Protein AF-A0A1Y3ZWK8-F1 (afdb_monomer)

Solvent-accessible surface area (backbone atoms only — not comparable to full-atom values): 11375 Å² total; per-residue (Å²): 118,47,95,58,24,61,58,42,48,52,47,48,53,46,49,53,51,39,48,51,54,50,48,57,40,48,53,52,29,49,55,28,46,50,50,35,73,67,50,78,65,55,73,70,53,37,50,50,29,47,51,48,27,54,52,31,49,51,54,33,53,53,46,59,69,40,43,58,56,52,44,51,51,53,50,52,54,50,48,55,50,50,53,48,54,53,49,70,71,52,61,93,52,77,87,57,54,54,65,70,61,50,52,55,59,71,63,73,77,70,51,72,68,50,54,56,52,50,49,63,75,29,34,92,30,36,61,43,23,31,49,52,12,51,45,33,35,53,58,25,72,74,50,56,84,92,43,49,68,60,29,52,51,26,45,52,50,15,62,58,21,57,77,27,59,29,60,70,55,53,53,50,51,53,51,49,51,52,49,29,50,21,62,26,62,71,44,101,62,74,54,54,70,71,53,23,53,60,34,40,72,44,39,65,79,71,40,44,64,58,39,66,70,58

Foldseek 3Di:
DDPLLVLLVQLVVLLVVLLVLLVVLVVQLVVLVVCLVPDPDDPVSNVVSVVSNVVSVVSNVVSLVPSVVVSVVSLVVSLVVSLVVVLVVLDDDPVLDPVVLLVVLVPLPDFLVNLVVQCVVCLVRLNSLLSSLVSLQVNLVPDDPVCVVSSVSSPVSSVVSNSSNHPVSVLSVQLVCLSCQLQQNNDPDRDDSVNNSVSVVCSCVRCVCSSVVD

pLDDT: mean 89.91, std 8.49, range [57.69, 97.94]

Sequence (214 aa):
MTKFNHFAKDLDAAFQAARREYMEAWDKFQAASDAHRMSRGSDMERQRAKLKYQEAELTFKEAEARIWPEFNRRRSELRAALEREVRGGNLADPDAVDPNGLELLKSGILSTDDFYSLVGKYDDNPVMLRFVAKYAKEAADDMDSTQAKERGALYHLAQVCSQGQGRTMRAWDDLSRIADYCSGQSRARRDTPAHTVSMGQRWEQLSGEAVNNF

Radius of gyration: 24.83 Å; Cα contacts (8 Å, |Δi|>4): 199; chains: 1; bounding box: 62×40×70 Å

Nearest PDB structures (foldseek):
  4mrn-assembly1_A  TM=2.466E-01  e=1.543E+00  Novosphingobium aromaticivorans DSM 12444

Mean predicted aligned error: 8.57 Å

Secondary structure (DSSP, 8-state):
--TTHHHHHHHHHHHHHHHHHHHHHHHHHHHHHHHHHH--S-HHHHHHHHHHHHHHHHHHHHHHHHHHHHHHHHHHHHHHHHHHHHHHT-S--GGG--HHHHHHHHTS---HHHHHHHHHHTTT-HHHHHHHHHHHHHHHHT--GGGHHHHHHHHHHHHHHTTT--HHHHHHHHHHHHHHHHTT-SSSSPPPHHHHHHHHTTHHHHHHHHHHT-

Structure (mmCIF, N/CA/C/O backbone):
data_AF-A0A1Y3ZWK8-F1
#
_entry.id   AF-A0A1Y3ZWK8-F1
#
loop_
_atom_site.group_PDB
_atom_site.id
_atom_site.type_symbol
_atom_site.label_atom_id
_atom_site.label_alt_id
_atom_site.label_comp_id
_atom_site.label_asym_id
_atom_site.label_entity_id
_atom_site.label_seq_id
_atom_site.pdbx_PDB_ins_code
_atom_site.Cartn_x
_atom_site.Cartn_y
_atom_site.Cartn_z
_atom_site.occupancy
_atom_site.B_iso_or_equiv
_atom_site.auth_seq_id
_atom_site.auth_comp_id
_atom_site.auth_asym_id
_atom_site.auth_atom_id
_atom_site.pdbx_PDB_model_num
ATOM 1 N N . MET A 1 1 ? -3.732 -18.674 7.079 1.00 57.69 1 MET A N 1
ATOM 2 C CA . MET A 1 1 ? -3.991 -17.779 5.932 1.00 57.69 1 MET A CA 1
ATOM 3 C C . MET A 1 1 ? -5.421 -17.306 6.025 1.00 57.69 1 MET A C 1
ATOM 5 O O . MET A 1 1 ? -6.308 -18.148 6.160 1.00 57.69 1 MET A O 1
ATOM 9 N N . THR A 1 2 ? -5.642 -15.995 6.027 1.00 71.12 2 THR A N 1
ATOM 10 C CA . THR A 1 2 ? -7.005 -15.454 6.052 1.00 71.12 2 THR A CA 1
ATOM 11 C C . THR A 1 2 ? -7.650 -15.581 4.669 1.00 71.12 2 THR A C 1
ATOM 13 O O . THR A 1 2 ? -6.965 -15.796 3.666 1.00 71.12 2 THR A O 1
ATOM 16 N N . LYS A 1 3 ? -8.974 -15.408 4.580 1.00 80.75 3 LYS A N 1
ATOM 17 C CA . LYS A 1 3 ? -9.680 -15.334 3.286 1.00 80.75 3 LYS A CA 1
ATOM 18 C C . LYS A 1 3 ? -9.181 -14.183 2.393 1.00 80.75 3 LY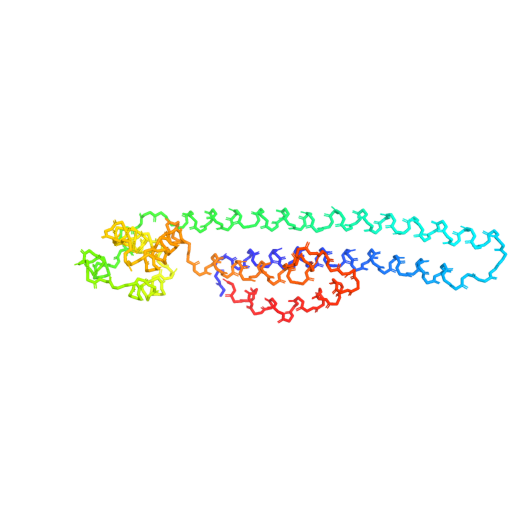S A C 1
ATOM 20 O O . LYS A 1 3 ? -9.316 -14.239 1.174 1.00 80.75 3 LYS A O 1
ATOM 25 N N . PHE A 1 4 ? -8.558 -13.169 2.995 1.00 86.69 4 PHE A N 1
ATOM 26 C CA . PHE A 1 4 ? -8.067 -11.972 2.319 1.00 86.69 4 PHE A CA 1
ATOM 27 C C . PHE A 1 4 ? -6.631 -12.108 1.797 1.00 86.69 4 PHE A C 1
ATOM 29 O O . PHE A 1 4 ? -6.164 -11.214 1.100 1.00 86.69 4 PHE A O 1
ATOM 36 N N . ASN A 1 5 ? -5.935 -13.215 2.088 1.00 89.75 5 ASN A N 1
ATOM 37 C CA . ASN A 1 5 ? -4.535 -13.437 1.700 1.00 89.75 5 ASN A CA 1
ATOM 38 C C . ASN A 1 5 ? -4.276 -13.232 0.195 1.00 89.75 5 ASN A C 1
ATOM 40 O O . ASN A 1 5 ? -3.212 -12.765 -0.207 1.00 89.75 5 ASN A O 1
ATOM 44 N N . HIS A 1 6 ? -5.277 -13.517 -0.642 1.00 93.44 6 HIS A N 1
ATOM 45 C CA . HIS A 1 6 ? -5.193 -13.309 -2.083 1.00 93.44 6 HIS A CA 1
ATOM 46 C C . HIS A 1 6 ? -4.929 -11.839 -2.466 1.00 93.44 6 HIS A C 1
ATOM 48 O O . HIS A 1 6 ? -4.164 -11.599 -3.392 1.00 93.44 6 HIS A O 1
ATOM 54 N N . PHE A 1 7 ? -5.447 -10.857 -1.716 1.00 95.31 7 PHE A N 1
ATOM 55 C CA . PHE A 1 7 ? -5.172 -9.438 -1.974 1.00 95.31 7 PHE A CA 1
ATOM 56 C C . PHE A 1 7 ? -3.690 -9.097 -1.811 1.00 95.31 7 PHE A C 1
ATOM 58 O O . PHE A 1 7 ? -3.133 -8.366 -2.630 1.00 95.31 7 PHE A O 1
ATOM 65 N N . ALA A 1 8 ? -3.035 -9.634 -0.777 1.00 95.94 8 ALA A N 1
ATOM 66 C CA . ALA A 1 8 ? -1.606 -9.416 -0.565 1.00 95.94 8 ALA A CA 1
ATOM 67 C C . ALA A 1 8 ? -0.758 -10.090 -1.651 1.00 95.94 8 ALA A C 1
ATOM 69 O O . ALA A 1 8 ? 0.197 -9.484 -2.133 1.00 95.94 8 ALA A O 1
ATOM 70 N N . LYS A 1 9 ? -1.139 -11.297 -2.089 1.00 96.44 9 LYS A N 1
ATOM 71 C CA . LYS A 1 9 ? -0.489 -11.993 -3.215 1.00 96.44 9 LYS A CA 1
ATOM 72 C C . LYS A 1 9 ? -0.651 -11.247 -4.538 1.00 96.44 9 LYS A C 1
ATOM 74 O O . LYS A 1 9 ? 0.301 -11.149 -5.306 1.00 96.44 9 LYS A O 1
ATOM 79 N N . ASP A 1 10 ? -1.826 -10.681 -4.791 1.00 97.69 10 ASP A N 1
ATOM 80 C CA . ASP A 1 10 ? -2.076 -9.885 -5.993 1.00 97.69 10 ASP A CA 1
ATOM 81 C C . ASP A 1 10 ? -1.273 -8.578 -5.989 1.00 97.69 10 ASP A C 1
ATOM 83 O O . ASP A 1 10 ? -0.782 -8.149 -7.037 1.00 97.69 10 ASP A O 1
ATOM 87 N N . LEU A 1 11 ? -1.113 -7.947 -4.821 1.00 97.56 11 LEU A N 1
ATOM 88 C CA . LEU A 1 11 ? -0.261 -6.768 -4.669 1.00 97.56 11 LEU A CA 1
ATOM 89 C C . LEU A 1 11 ? 1.222 -7.116 -4.861 1.00 97.56 11 LEU A C 1
ATOM 91 O O . LEU A 1 11 ? 1.924 -6.380 -5.553 1.00 97.56 11 LEU A O 1
ATOM 95 N N . ASP A 1 12 ? 1.677 -8.235 -4.294 1.00 97.50 12 ASP A N 1
ATOM 96 C CA . ASP A 1 12 ? 3.029 -8.773 -4.478 1.00 97.50 12 ASP A CA 1
ATOM 97 C C . ASP A 1 12 ? 3.339 -9.021 -5.959 1.00 97.50 12 ASP A C 1
ATOM 99 O O . ASP A 1 12 ? 4.309 -8.478 -6.494 1.00 97.50 12 ASP A O 1
ATOM 103 N N . ALA A 1 13 ? 2.457 -9.730 -6.665 1.00 97.88 13 ALA A N 1
ATOM 104 C CA . ALA A 1 13 ? 2.601 -9.973 -8.096 1.00 97.88 13 ALA A CA 1
ATOM 105 C C . ALA A 1 13 ? 2.632 -8.667 -8.911 1.00 97.88 13 ALA A C 1
ATOM 107 O O . ALA A 1 13 ? 3.466 -8.511 -9.809 1.00 97.88 13 ALA A O 1
ATOM 108 N N . ALA A 1 14 ? 1.756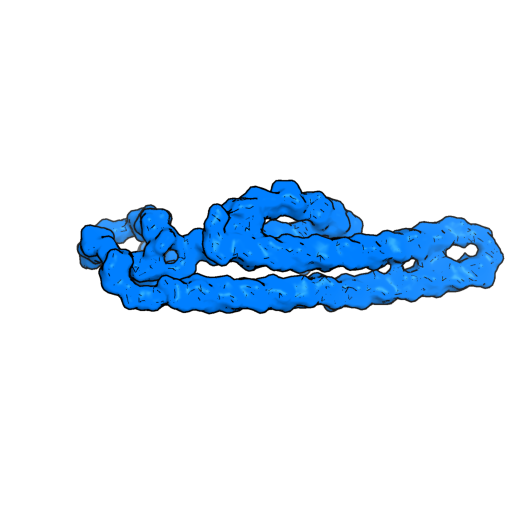 -7.707 -8.588 1.00 97.94 14 ALA A N 1
ATOM 109 C CA . ALA A 1 14 ? 1.729 -6.404 -9.248 1.00 97.94 14 ALA A CA 1
ATOM 110 C C . ALA A 1 14 ? 3.022 -5.607 -9.008 1.00 97.94 14 ALA A C 1
ATOM 112 O O . ALA A 1 14 ? 3.554 -5.007 -9.945 1.00 97.94 14 ALA A O 1
ATOM 113 N N . PHE A 1 15 ? 3.552 -5.623 -7.782 1.00 97.62 15 PHE A N 1
ATOM 114 C CA . PHE A 1 15 ? 4.803 -4.946 -7.448 1.00 97.62 15 PHE A CA 1
ATOM 115 C C . PHE A 1 15 ? 5.990 -5.578 -8.180 1.00 97.62 15 PHE A C 1
ATOM 117 O O . PHE A 1 15 ? 6.778 -4.870 -8.807 1.00 97.62 15 PHE A O 1
ATOM 124 N N . GLN A 1 16 ? 6.109 -6.908 -8.154 1.00 97.31 16 GLN A N 1
ATOM 125 C CA . GLN A 1 16 ? 7.189 -7.623 -8.837 1.00 97.31 16 GLN A CA 1
ATOM 126 C C . GLN A 1 16 ? 7.172 -7.376 -10.351 1.00 97.31 16 GLN A C 1
ATOM 128 O O . GLN A 1 16 ? 8.236 -7.206 -10.953 1.00 97.31 16 GLN A O 1
ATOM 133 N N . ALA A 1 17 ? 5.985 -7.318 -10.965 1.00 97.75 17 ALA A N 1
ATOM 134 C CA . ALA A 1 17 ? 5.833 -6.979 -12.377 1.00 97.75 17 ALA A CA 1
ATOM 135 C C . ALA A 1 17 ? 6.313 -5.549 -12.674 1.00 97.75 17 ALA A C 1
ATOM 137 O O . ALA A 1 17 ? 7.160 -5.371 -13.550 1.00 97.75 17 ALA A O 1
ATOM 138 N N . ALA A 1 18 ? 5.849 -4.563 -11.899 1.00 97.38 18 ALA A N 1
ATOM 139 C CA . ALA A 1 18 ? 6.257 -3.166 -12.043 1.00 97.38 18 ALA A CA 1
ATOM 140 C C . ALA A 1 18 ? 7.770 -2.981 -11.833 1.00 97.38 18 ALA A C 1
ATOM 142 O O . ALA A 1 18 ? 8.439 -2.317 -12.623 1.00 97.38 18 ALA A O 1
ATOM 143 N N . ARG A 1 19 ? 8.341 -3.624 -10.806 1.00 96.38 19 ARG A N 1
ATOM 144 C CA . ARG A 1 19 ? 9.783 -3.596 -10.531 1.00 96.38 19 ARG A CA 1
ATOM 145 C C . ARG A 1 19 ? 10.588 -4.181 -11.686 1.00 96.38 19 ARG A C 1
ATOM 147 O O . ARG A 1 19 ? 11.575 -3.574 -12.090 1.00 96.38 19 ARG A O 1
ATOM 154 N N . ARG A 1 20 ? 10.195 -5.351 -12.200 1.00 97.25 20 ARG A N 1
ATOM 155 C CA . ARG A 1 20 ? 10.892 -6.007 -13.318 1.00 97.25 20 ARG A CA 1
ATOM 156 C C . ARG A 1 20 ? 10.911 -5.102 -14.546 1.00 97.25 20 ARG A C 1
ATOM 158 O O . ARG A 1 20 ? 11.972 -4.869 -15.109 1.00 97.25 20 ARG A O 1
ATOM 165 N N . GLU A 1 21 ? 9.763 -4.536 -14.898 1.00 97.38 21 GLU A N 1
ATOM 166 C CA . GLU A 1 21 ? 9.649 -3.619 -16.031 1.00 97.38 21 GLU A CA 1
ATOM 167 C C . GLU A 1 21 ? 10.500 -2.351 -15.844 1.00 97.38 21 GLU A C 1
ATOM 169 O O . GLU A 1 21 ? 11.185 -1.909 -16.768 1.00 97.38 21 GLU A O 1
ATOM 174 N N . TYR A 1 22 ? 10.522 -1.799 -14.628 1.00 96.25 22 TYR A N 1
ATOM 175 C CA . TYR A 1 22 ? 11.350 -0.643 -14.290 1.00 96.25 22 TYR A CA 1
ATOM 176 C C . TYR A 1 22 ? 12.847 -0.948 -14.419 1.00 96.25 22 TYR A C 1
ATOM 178 O O . TYR A 1 22 ? 13.592 -0.152 -14.991 1.00 96.25 22 TYR A O 1
ATOM 186 N N . MET A 1 23 ? 13.286 -2.107 -13.916 1.00 95.81 23 MET A N 1
ATOM 187 C CA . MET A 1 23 ? 14.675 -2.563 -14.021 1.00 95.81 23 MET A CA 1
ATOM 188 C C . MET A 1 23 ? 15.092 -2.751 -15.481 1.00 95.81 23 MET A C 1
ATOM 190 O O . MET A 1 23 ? 16.130 -2.239 -15.882 1.00 95.81 23 MET A O 1
ATOM 194 N N . GLU A 1 24 ? 14.256 -3.389 -16.302 1.00 96.31 24 GLU A N 1
ATOM 195 C CA . GLU A 1 24 ? 14.534 -3.567 -17.732 1.00 96.31 24 GLU A CA 1
ATOM 196 C C . GLU A 1 24 ? 14.664 -2.228 -18.477 1.00 96.31 24 GLU A C 1
ATOM 198 O O . GLU A 1 24 ? 15.528 -2.074 -19.346 1.00 96.31 24 GLU A O 1
ATOM 203 N N . ALA A 1 25 ? 13.819 -1.244 -18.152 1.00 96.62 25 ALA A N 1
ATOM 204 C CA . ALA A 1 25 ? 13.910 0.097 -18.724 1.00 96.62 25 ALA A CA 1
ATOM 205 C C . ALA A 1 25 ? 15.187 0.825 -18.265 1.00 96.62 25 ALA A C 1
ATOM 207 O O . ALA A 1 25 ? 15.860 1.471 -19.075 1.00 96.62 25 ALA A O 1
ATOM 208 N N . TRP A 1 26 ? 15.541 0.694 -16.985 1.00 96.19 26 TRP A N 1
ATOM 209 C CA . TRP A 1 26 ? 16.749 1.285 -16.416 1.00 96.19 26 TRP A CA 1
ATOM 210 C C . TRP A 1 26 ? 18.026 0.694 -17.021 1.00 96.19 26 TRP A C 1
ATOM 212 O O . TRP A 1 26 ? 18.915 1.450 -17.413 1.00 96.19 26 TRP A O 1
ATOM 222 N N . ASP A 1 27 ? 18.096 -0.627 -17.179 1.00 96.19 27 ASP A N 1
ATOM 223 C CA . ASP A 1 27 ? 19.255 -1.319 -17.752 1.00 96.19 27 ASP A CA 1
ATOM 224 C C . ASP A 1 27 ? 19.497 -0.900 -19.210 1.00 96.19 27 ASP A C 1
ATOM 226 O O . ASP A 1 27 ? 20.636 -0.636 -19.609 1.00 96.19 27 ASP A O 1
ATOM 230 N N . LYS A 1 28 ? 18.427 -0.742 -20.005 1.00 95.94 28 LYS A N 1
ATOM 231 C CA . LYS A 1 28 ? 18.516 -0.214 -21.380 1.00 95.94 28 LYS A CA 1
ATOM 232 C C . LYS A 1 28 ? 19.073 1.209 -21.410 1.00 95.94 28 LYS A C 1
ATOM 234 O O . LYS A 1 28 ? 19.928 1.518 -22.244 1.00 95.94 28 LYS A O 1
ATOM 239 N N . PHE A 1 29 ? 18.616 2.068 -20.502 1.00 96.56 29 PHE A N 1
ATOM 240 C CA . PHE A 1 29 ? 19.126 3.432 -20.389 1.00 96.56 29 PHE A CA 1
ATOM 241 C C . PHE A 1 29 ? 20.591 3.470 -19.938 1.00 96.56 29 PHE A C 1
ATOM 243 O O . PHE A 1 29 ? 21.385 4.216 -20.516 1.00 96.56 29 PHE A O 1
ATOM 250 N N . GLN A 1 30 ? 20.981 2.638 -18.968 1.00 96.12 30 GLN A N 1
ATOM 251 C CA . GLN A 1 30 ? 22.374 2.522 -18.527 1.00 96.12 30 GLN A CA 1
ATOM 252 C C . GLN A 1 30 ? 23.291 2.069 -19.665 1.00 96.12 30 GLN A C 1
ATOM 254 O O . GLN A 1 30 ? 24.297 2.727 -19.927 1.00 96.12 30 GLN A O 1
ATOM 259 N N . ALA A 1 31 ? 22.904 1.039 -20.420 1.00 95.06 31 ALA A N 1
ATOM 260 C CA . ALA A 1 31 ? 23.677 0.572 -21.569 1.00 95.06 31 ALA A CA 1
ATOM 261 C C . ALA A 1 31 ? 23.876 1.673 -22.630 1.00 95.06 31 ALA A C 1
ATOM 263 O O . ALA A 1 31 ? 24.972 1.832 -23.172 1.00 95.06 31 ALA A O 1
ATOM 264 N N . ALA A 1 32 ? 22.839 2.473 -22.907 1.00 95.25 32 ALA A N 1
ATOM 265 C CA . ALA A 1 32 ? 22.932 3.603 -23.833 1.00 95.25 32 ALA A CA 1
ATOM 266 C C . ALA A 1 32 ? 23.810 4.747 -23.285 1.00 95.25 32 ALA A C 1
ATOM 268 O O . ALA A 1 32 ? 24.596 5.336 -24.031 1.00 95.25 32 ALA A O 1
ATOM 269 N N . SER A 1 33 ? 23.712 5.036 -21.984 1.00 94.00 33 SER A N 1
ATOM 270 C CA . SER A 1 33 ? 24.561 6.003 -21.275 1.00 94.00 33 SER A CA 1
ATOM 271 C C . SER A 1 33 ? 26.039 5.612 -21.331 1.00 94.00 33 SER A C 1
ATOM 273 O O . SER A 1 33 ? 26.890 6.443 -21.663 1.00 94.00 33 SER A O 1
ATOM 275 N N . ASP A 1 34 ? 26.356 4.346 -21.068 1.00 93.62 34 ASP A N 1
ATOM 276 C CA . ASP A 1 34 ? 27.729 3.842 -21.101 1.00 93.62 34 ASP A CA 1
ATOM 277 C C . ASP A 1 34 ? 28.290 3.837 -22.525 1.00 93.62 34 ASP A C 1
ATOM 279 O O . ASP A 1 34 ? 29.396 4.333 -22.752 1.00 93.62 34 ASP A O 1
ATOM 283 N N . ALA A 1 35 ? 27.505 3.393 -23.512 1.00 91.88 35 ALA A N 1
ATOM 284 C CA . ALA A 1 35 ? 27.894 3.452 -24.920 1.00 91.88 35 ALA A CA 1
ATOM 285 C C . ALA A 1 35 ? 28.189 4.891 -25.379 1.00 91.88 35 ALA A C 1
ATOM 287 O O . ALA A 1 35 ? 29.165 5.130 -26.095 1.00 91.88 35 ALA A O 1
ATOM 288 N N . HIS A 1 36 ? 27.387 5.865 -24.938 1.00 91.81 36 HIS A N 1
ATOM 289 C CA . HIS A 1 36 ? 27.638 7.277 -25.213 1.00 91.81 36 HIS A CA 1
ATOM 290 C C . HIS A 1 36 ? 28.932 7.772 -24.556 1.00 91.81 36 HIS A C 1
ATOM 292 O O . HIS A 1 36 ? 29.755 8.398 -25.227 1.00 91.81 36 HIS A O 1
ATOM 298 N N . ARG A 1 37 ? 29.159 7.439 -23.280 1.00 91.00 37 ARG A N 1
ATOM 299 C CA . ARG A 1 37 ? 30.362 7.835 -22.528 1.00 91.00 37 ARG A CA 1
ATOM 300 C C . ARG A 1 37 ? 31.648 7.234 -23.102 1.00 91.00 37 ARG A C 1
ATOM 302 O O . ARG A 1 37 ? 32.693 7.883 -23.086 1.00 91.00 37 ARG A O 1
ATOM 309 N N . MET A 1 38 ? 31.585 6.001 -23.601 1.00 89.81 38 MET A N 1
ATOM 310 C CA . MET A 1 38 ? 32.732 5.281 -24.164 1.00 89.81 38 MET A CA 1
ATOM 311 C C . MET A 1 38 ? 32.981 5.586 -25.648 1.00 89.81 38 MET A C 1
ATOM 313 O O . MET A 1 38 ? 34.005 5.169 -26.192 1.00 89.81 38 MET A O 1
ATOM 317 N N . SER A 1 39 ? 32.088 6.324 -26.313 1.00 87.69 39 SER A N 1
ATOM 318 C CA . SER A 1 39 ? 32.208 6.638 -27.736 1.00 87.69 39 SER A CA 1
ATOM 319 C C . SER A 1 39 ? 33.410 7.547 -28.020 1.00 87.69 39 SER A C 1
ATOM 321 O O . SER A 1 39 ? 33.351 8.763 -27.841 1.00 87.69 39 SER A O 1
ATOM 323 N N . ARG A 1 40 ? 34.499 6.962 -28.531 1.00 83.81 40 ARG A N 1
ATOM 324 C CA . ARG A 1 40 ? 35.713 7.689 -28.953 1.00 83.81 40 ARG A CA 1
ATOM 325 C C . ARG A 1 40 ? 35.896 7.799 -30.467 1.00 83.81 40 ARG A C 1
ATOM 327 O O . ARG A 1 40 ? 36.871 8.414 -30.891 1.00 83.81 40 ARG A O 1
ATOM 334 N N . GLY A 1 41 ? 34.959 7.253 -31.244 1.00 81.56 41 GLY A N 1
ATOM 335 C CA . GLY A 1 41 ? 34.981 7.241 -32.708 1.00 81.56 41 GLY A CA 1
ATOM 336 C C . GLY A 1 41 ? 34.872 8.625 -33.360 1.00 81.56 41 GLY A C 1
ATOM 337 O O . GLY A 1 41 ? 34.944 9.658 -32.686 1.00 81.56 41 GLY A O 1
ATOM 338 N N . SER A 1 42 ? 34.692 8.620 -34.678 1.00 87.81 42 SER A N 1
ATOM 339 C CA . SER A 1 42 ? 34.451 9.796 -35.520 1.00 87.81 42 SER A CA 1
ATOM 340 C C . SER A 1 42 ? 33.277 10.651 -35.023 1.00 87.81 42 SER A C 1
ATOM 342 O O . SER A 1 42 ? 32.409 10.182 -34.281 1.00 87.81 42 SER A O 1
ATOM 344 N N . ASP A 1 43 ? 33.204 11.906 -35.469 1.00 89.06 43 ASP A N 1
ATOM 345 C CA . ASP A 1 43 ? 32.123 12.824 -35.081 1.00 89.06 43 ASP A CA 1
ATOM 346 C C . ASP A 1 43 ? 30.729 12.254 -35.387 1.00 89.06 43 ASP A C 1
ATOM 348 O O . ASP A 1 43 ? 29.809 12.373 -34.576 1.00 89.06 43 ASP A O 1
ATOM 352 N N . MET A 1 44 ? 30.588 11.538 -36.507 1.00 89.69 44 MET A N 1
ATOM 353 C CA . MET A 1 44 ? 29.345 10.851 -36.869 1.00 89.69 44 MET A CA 1
ATOM 354 C C . MET A 1 44 ? 28.989 9.719 -35.896 1.00 89.69 44 MET A C 1
ATOM 356 O O . MET A 1 44 ? 27.817 9.545 -35.557 1.00 89.69 44 MET A O 1
ATOM 360 N N . GLU A 1 45 ? 29.969 8.954 -35.414 1.00 86.62 45 GLU A N 1
ATOM 361 C CA . GLU A 1 45 ? 29.744 7.887 -34.428 1.00 86.62 45 GLU A CA 1
ATOM 362 C C . GLU A 1 45 ? 29.355 8.459 -33.062 1.00 86.62 45 GLU A C 1
ATOM 364 O O . GLU A 1 45 ? 28.408 7.972 -32.440 1.00 86.62 45 GLU A O 1
ATOM 369 N N . ARG A 1 46 ? 30.000 9.552 -32.637 1.00 88.50 46 ARG A N 1
ATOM 370 C CA . ARG A 1 46 ? 29.646 10.271 -31.402 1.00 88.50 46 ARG A CA 1
ATOM 371 C C . ARG A 1 46 ? 28.233 10.837 -31.463 1.00 88.50 46 ARG A C 1
ATOM 373 O O . ARG A 1 46 ? 27.482 10.705 -30.496 1.00 88.50 46 ARG A O 1
ATOM 380 N N . GLN A 1 47 ? 27.847 11.410 -32.603 1.00 91.25 47 GLN A N 1
ATOM 381 C CA . GLN A 1 47 ? 26.505 11.951 -32.793 1.00 91.25 47 GLN A CA 1
ATOM 382 C C . GLN A 1 47 ? 25.440 10.849 -32.772 1.00 91.25 47 GLN A C 1
ATOM 384 O O . GLN A 1 47 ? 24.405 11.006 -32.126 1.00 91.25 47 GLN A O 1
ATOM 389 N N . ARG A 1 48 ? 25.711 9.693 -33.395 1.00 90.62 48 ARG A N 1
ATOM 390 C CA . ARG A 1 48 ? 24.828 8.517 -33.307 1.00 90.62 48 ARG A CA 1
ATOM 391 C C . ARG A 1 48 ? 24.687 8.011 -31.872 1.00 90.62 48 ARG A C 1
ATOM 393 O O . ARG A 1 48 ? 23.574 7.715 -31.447 1.00 90.62 48 ARG A O 1
ATOM 400 N N . ALA A 1 49 ? 25.783 7.928 -31.118 1.00 92.31 49 ALA A N 1
ATOM 401 C CA . ALA A 1 49 ? 25.748 7.493 -29.722 1.00 92.31 49 ALA A CA 1
ATOM 402 C C . ALA A 1 49 ? 24.961 8.472 -28.832 1.00 92.31 49 ALA A C 1
ATOM 404 O O . ALA A 1 49 ? 24.190 8.042 -27.978 1.00 92.31 49 ALA A O 1
ATOM 405 N N . LYS A 1 50 ? 25.096 9.783 -29.076 1.00 93.75 50 LYS A N 1
ATOM 406 C CA . LYS A 1 50 ? 24.316 10.822 -28.390 1.00 93.75 50 LYS A CA 1
ATOM 407 C C . LYS A 1 50 ? 22.816 10.696 -28.659 1.00 93.75 50 LYS A C 1
ATOM 409 O O . LYS A 1 50 ? 22.035 10.766 -27.717 1.00 93.75 50 LYS A O 1
ATOM 414 N N . LEU A 1 51 ? 22.418 10.482 -29.916 1.00 95.12 51 LEU A N 1
ATOM 415 C CA . LEU A 1 51 ? 21.009 10.286 -30.277 1.00 95.12 51 LEU A CA 1
ATOM 416 C C . LEU A 1 51 ? 20.416 9.055 -29.580 1.00 95.12 51 LEU A C 1
ATOM 418 O O . LEU A 1 51 ? 19.358 9.162 -28.970 1.00 95.12 51 LEU A O 1
ATOM 422 N N . LYS A 1 52 ? 21.134 7.923 -29.581 1.00 94.31 52 LYS A N 1
ATOM 423 C CA . LYS A 1 52 ? 20.706 6.706 -28.868 1.00 94.31 52 LYS A CA 1
ATOM 424 C C . LYS A 1 52 ? 20.550 6.924 -27.363 1.00 94.31 52 LYS A C 1
ATOM 426 O O . LYS A 1 52 ? 19.613 6.411 -26.765 1.00 94.31 52 LYS A O 1
ATOM 431 N N . TYR A 1 53 ? 21.460 7.681 -26.749 1.00 95.94 53 TYR A N 1
ATOM 432 C CA . TYR A 1 53 ? 21.352 8.048 -25.338 1.00 95.94 53 TYR A CA 1
ATOM 433 C C . TYR A 1 53 ? 20.095 8.883 -25.058 1.00 95.94 53 TYR A C 1
ATOM 435 O O . TYR A 1 53 ? 19.360 8.572 -24.127 1.00 95.94 53 TYR A O 1
ATOM 443 N N . GLN A 1 54 ? 19.819 9.898 -25.881 1.00 96.19 54 GLN A N 1
ATOM 444 C CA . GLN A 1 54 ? 18.635 10.752 -25.728 1.00 96.19 54 GLN A CA 1
ATOM 445 C C . GLN A 1 54 ? 17.327 9.976 -25.937 1.00 96.19 54 GLN A C 1
ATOM 447 O O . GLN A 1 54 ? 16.378 10.153 -25.178 1.00 96.19 54 GLN A O 1
ATOM 452 N N . GLU A 1 55 ? 17.283 9.088 -26.930 1.00 96.06 55 GLU A N 1
ATOM 453 C CA . GLU A 1 55 ? 16.138 8.207 -27.183 1.00 96.06 55 GLU A CA 1
ATOM 454 C C . GLU A 1 55 ? 15.882 7.261 -25.999 1.00 96.06 55 GLU A C 1
ATOM 456 O O . GLU A 1 55 ? 14.746 7.125 -25.538 1.00 96.06 55 GLU A O 1
ATOM 461 N N . ALA A 1 56 ? 16.941 6.663 -25.446 1.00 96.12 56 ALA A N 1
ATOM 462 C CA . ALA A 1 56 ? 16.839 5.815 -24.264 1.00 96.12 56 ALA A CA 1
ATOM 463 C C . ALA A 1 56 ? 16.419 6.604 -23.012 1.00 96.12 56 ALA A C 1
ATOM 465 O O . ALA A 1 56 ? 15.653 6.089 -22.201 1.00 96.12 56 ALA A O 1
ATOM 466 N N . GLU A 1 57 ? 16.876 7.852 -22.857 1.00 95.69 57 GLU A N 1
ATOM 467 C CA . GLU A 1 57 ? 16.459 8.734 -21.759 1.00 95.69 57 GLU A CA 1
ATOM 468 C C . GLU A 1 57 ? 14.959 9.047 -21.828 1.00 95.69 57 GLU A C 1
ATOM 470 O O . GLU A 1 57 ? 14.265 8.968 -20.813 1.00 95.69 57 GLU A O 1
ATOM 475 N N . LEU A 1 58 ? 14.451 9.384 -23.018 1.00 96.62 58 LEU A N 1
ATOM 476 C CA . LEU A 1 58 ? 13.026 9.641 -23.239 1.0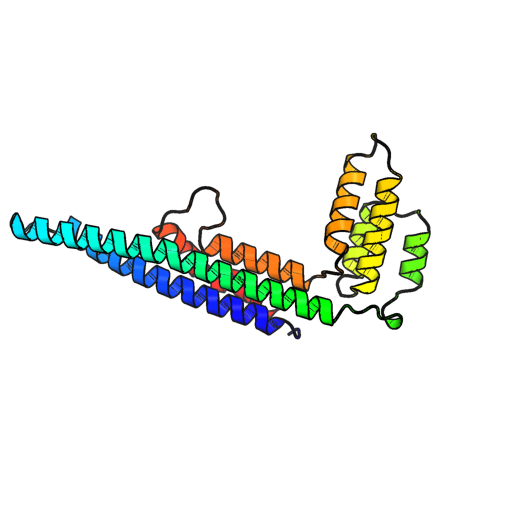0 96.62 58 LEU A CA 1
ATOM 477 C C . LEU A 1 58 ? 12.194 8.389 -22.957 1.00 96.62 58 LEU A C 1
ATOM 479 O O . LEU A 1 58 ? 11.263 8.447 -22.157 1.00 96.62 58 LEU A O 1
ATOM 483 N N . THR A 1 59 ? 12.596 7.249 -23.522 1.00 96.56 59 THR A N 1
ATOM 484 C CA . THR A 1 59 ? 11.923 5.958 -23.312 1.00 96.56 59 THR A CA 1
ATOM 485 C C . THR A 1 59 ? 11.875 5.587 -21.828 1.00 96.56 59 THR A C 1
ATOM 487 O O . THR A 1 59 ? 10.851 5.131 -21.322 1.00 96.56 59 THR A O 1
ATOM 490 N N . PHE A 1 60 ? 12.974 5.804 -21.098 1.00 96.12 60 PHE A N 1
ATOM 491 C CA . PHE A 1 60 ? 13.025 5.539 -19.664 1.00 96.12 60 PHE A CA 1
ATOM 492 C C . PHE A 1 60 ? 12.094 6.466 -18.871 1.00 96.12 60 PHE A C 1
ATOM 494 O O . PHE A 1 60 ? 11.364 5.995 -17.999 1.00 96.12 60 PHE A O 1
ATOM 501 N N . LYS A 1 61 ? 12.059 7.765 -19.193 1.00 94.44 61 LYS A N 1
ATOM 502 C CA . LYS A 1 61 ? 11.141 8.723 -18.551 1.00 94.44 61 LYS A CA 1
ATOM 503 C C . LYS A 1 61 ? 9.676 8.382 -18.813 1.00 94.44 61 LYS A C 1
ATOM 505 O O . LYS A 1 61 ? 8.860 8.490 -17.900 1.00 94.44 61 LYS A O 1
ATOM 510 N N . GLU A 1 62 ? 9.340 7.952 -20.026 1.00 95.50 62 GLU A N 1
ATOM 511 C CA . GLU A 1 62 ? 7.995 7.477 -20.369 1.00 95.50 62 GLU A CA 1
ATOM 512 C C . GLU A 1 62 ? 7.624 6.219 -19.577 1.00 95.50 62 GLU A C 1
ATOM 514 O O . GLU A 1 62 ? 6.527 6.138 -19.021 1.00 95.50 62 GLU A O 1
ATOM 519 N N . ALA A 1 63 ? 8.552 5.266 -19.455 1.00 95.12 63 ALA A N 1
ATOM 520 C CA . ALA A 1 63 ? 8.363 4.077 -18.632 1.00 95.12 63 ALA A CA 1
ATOM 521 C C . ALA A 1 63 ? 8.144 4.445 -17.154 1.00 95.12 63 ALA A C 1
ATOM 523 O O . ALA A 1 63 ? 7.177 3.992 -16.546 1.00 95.12 63 ALA A O 1
ATOM 524 N N . GLU A 1 64 ? 8.967 5.327 -16.582 1.00 91.25 64 GLU A N 1
ATOM 525 C CA . GLU A 1 64 ? 8.812 5.800 -15.201 1.00 91.25 64 GLU A CA 1
ATOM 526 C C . GLU A 1 64 ? 7.468 6.516 -14.977 1.00 91.25 64 GLU A C 1
ATOM 528 O O . GLU A 1 64 ? 6.818 6.328 -13.943 1.00 91.25 64 GLU A O 1
ATOM 533 N N . ALA A 1 65 ? 7.034 7.326 -15.946 1.00 92.00 65 ALA A N 1
ATOM 534 C CA . ALA A 1 65 ? 5.757 8.031 -15.906 1.00 92.00 65 ALA A CA 1
ATOM 535 C C . ALA A 1 65 ? 4.540 7.101 -16.036 1.00 92.00 65 ALA A C 1
ATOM 537 O O . ALA A 1 65 ? 3.433 7.522 -15.705 1.00 92.00 65 ALA A O 1
ATOM 538 N N . ARG A 1 66 ? 4.728 5.853 -16.478 1.00 96.12 66 ARG A N 1
ATOM 539 C CA . ARG A 1 66 ? 3.652 4.871 -16.653 1.00 96.12 66 ARG A CA 1
ATOM 540 C C . ARG A 1 66 ? 3.633 3.795 -15.567 1.00 96.12 66 ARG A C 1
ATOM 542 O O . ARG A 1 66 ? 2.603 3.617 -14.923 1.00 96.12 66 ARG A O 1
ATOM 549 N N . ILE A 1 67 ? 4.755 3.110 -15.343 1.00 96.50 67 ILE A N 1
ATOM 550 C CA . ILE A 1 67 ? 4.857 1.897 -14.508 1.00 96.50 67 ILE A CA 1
ATOM 551 C C . ILE A 1 67 ? 4.308 2.139 -13.101 1.00 96.50 67 ILE A C 1
ATOM 553 O O . ILE A 1 67 ? 3.449 1.411 -12.602 1.00 96.50 67 ILE A O 1
ATOM 557 N N . TRP A 1 68 ? 4.797 3.192 -12.451 1.00 93.88 68 TRP A N 1
ATOM 558 C CA . TRP A 1 68 ? 4.455 3.484 -11.067 1.00 93.88 68 TRP A CA 1
ATOM 559 C C . TRP A 1 68 ? 3.011 3.980 -10.898 1.00 93.88 68 TRP A C 1
ATOM 561 O O . TRP A 1 68 ? 2.330 3.499 -9.989 1.00 93.88 68 TRP A O 1
ATOM 571 N N . PRO A 1 69 ? 2.485 4.870 -11.763 1.00 94.69 69 PRO A N 1
ATOM 572 C CA . PRO A 1 69 ? 1.054 5.174 -11.782 1.00 94.69 69 PRO A CA 1
ATOM 573 C C . PRO A 1 69 ? 0.148 3.967 -12.055 1.00 94.69 69 PRO A C 1
ATOM 575 O O . PRO A 1 69 ? -0.887 3.839 -11.400 1.00 94.69 69 PRO A O 1
ATOM 578 N N . GLU A 1 70 ? 0.523 3.059 -12.959 1.00 97.06 70 GLU A N 1
ATOM 579 C CA . GLU A 1 70 ? -0.243 1.832 -13.226 1.00 97.06 70 GLU A CA 1
ATOM 580 C C . GLU A 1 70 ? -0.273 0.903 -12.008 1.00 97.06 70 GLU A C 1
ATOM 582 O O . GLU A 1 70 ? -1.349 0.437 -11.617 1.00 97.06 70 GLU A O 1
ATOM 587 N N . PHE A 1 71 ? 0.872 0.706 -11.349 1.00 96.75 71 PHE A N 1
ATOM 588 C CA . PHE A 1 71 ? 0.943 -0.007 -10.073 1.00 96.75 71 PHE A CA 1
ATOM 589 C C . PHE A 1 71 ? 0.052 0.649 -9.008 1.00 96.75 71 PHE A C 1
ATOM 591 O O . PHE A 1 71 ? -0.725 -0.033 -8.340 1.00 96.75 71 PHE A O 1
ATOM 598 N N . ASN A 1 72 ? 0.102 1.978 -8.880 1.00 94.75 72 ASN A N 1
ATOM 599 C CA . ASN A 1 72 ? -0.703 2.720 -7.909 1.00 94.75 72 ASN A CA 1
ATOM 600 C C . ASN A 1 72 ? -2.205 2.589 -8.170 1.00 94.75 72 ASN A C 1
ATOM 602 O O . ASN A 1 72 ? -2.977 2.412 -7.223 1.00 94.75 72 ASN A O 1
ATOM 606 N N . ARG A 1 73 ? -2.618 2.602 -9.441 1.00 95.75 73 ARG A N 1
ATOM 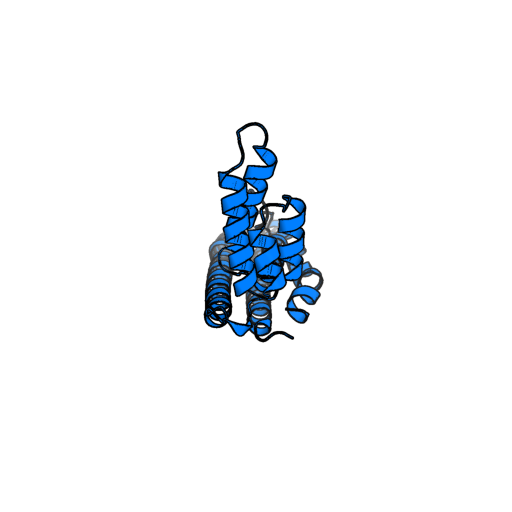607 C CA . ARG A 1 73 ? -3.999 2.313 -9.834 1.00 95.75 73 ARG A CA 1
ATOM 608 C C . ARG A 1 73 ? -4.402 0.905 -9.404 1.00 95.75 73 ARG A C 1
ATOM 610 O O . ARG A 1 73 ? -5.414 0.752 -8.725 1.00 95.75 73 ARG A O 1
ATOM 617 N N . ARG A 1 74 ? -3.586 -0.108 -9.715 1.00 97.44 74 ARG A N 1
ATOM 618 C CA . ARG A 1 74 ? -3.864 -1.500 -9.331 1.00 97.44 74 ARG A CA 1
ATOM 619 C C . ARG A 1 74 ? -3.950 -1.675 -7.814 1.00 97.44 74 ARG A C 1
ATOM 621 O O . ARG A 1 74 ? -4.869 -2.322 -7.322 1.00 97.44 74 ARG A O 1
ATOM 628 N N . ARG A 1 75 ? -3.034 -1.063 -7.061 1.00 95.88 75 ARG A N 1
ATOM 629 C CA . ARG A 1 75 ? -3.049 -1.052 -5.592 1.00 95.88 75 ARG A CA 1
ATOM 630 C C . ARG A 1 75 ? -4.330 -0.418 -5.043 1.00 95.88 75 ARG A C 1
ATOM 632 O O . ARG A 1 75 ? -4.921 -0.958 -4.113 1.00 95.88 75 ARG A O 1
ATOM 639 N N . SER A 1 76 ? -4.785 0.693 -5.621 1.00 91.69 76 SER A N 1
ATOM 640 C CA . SER A 1 76 ? -6.042 1.341 -5.222 1.00 91.69 76 SER A CA 1
ATOM 641 C C . SER A 1 76 ? -7.266 0.461 -5.507 1.00 91.69 76 SER A C 1
ATOM 643 O O . SER A 1 76 ? -8.132 0.329 -4.642 1.00 91.69 76 SER A O 1
ATOM 645 N N . GLU A 1 77 ? -7.309 -0.201 -6.666 1.00 94.50 77 GLU A N 1
ATOM 646 C CA . GLU A 1 77 ? -8.367 -1.158 -7.019 1.00 94.50 77 GLU A CA 1
ATOM 647 C C . GLU A 1 77 ? -8.419 -2.338 -6.033 1.00 94.50 77 GLU A C 1
ATOM 649 O O . GLU A 1 77 ? -9.497 -2.686 -5.543 1.00 94.50 77 GLU A O 1
ATOM 654 N N . LEU A 1 78 ? -7.259 -2.922 -5.703 1.00 96.31 78 LEU A N 1
ATOM 655 C CA . LEU A 1 78 ? -7.147 -4.016 -4.733 1.00 96.31 78 LEU A CA 1
ATOM 656 C C . LEU A 1 78 ? -7.579 -3.574 -3.335 1.00 96.31 78 LEU A C 1
ATOM 658 O O . LEU A 1 78 ? -8.359 -4.276 -2.694 1.00 96.31 78 LEU A O 1
ATOM 662 N N . ARG A 1 79 ? -7.157 -2.384 -2.889 1.00 92.75 79 ARG A N 1
ATOM 663 C CA . ARG A 1 79 ? -7.610 -1.812 -1.616 1.00 92.75 79 ARG A CA 1
ATOM 664 C C . ARG A 1 79 ? -9.130 -1.679 -1.584 1.00 92.75 79 ARG A C 1
ATOM 666 O O . ARG A 1 79 ? -9.760 -2.119 -0.631 1.00 92.75 79 ARG A O 1
ATOM 673 N N . ALA A 1 80 ? -9.727 -1.087 -2.616 1.00 86.56 80 ALA A N 1
ATOM 674 C CA . ALA A 1 80 ? -11.170 -0.873 -2.668 1.00 86.56 80 ALA A CA 1
ATOM 675 C C . ALA A 1 80 ? -11.953 -2.197 -2.715 1.00 86.56 80 ALA A C 1
ATOM 677 O O . ALA A 1 80 ? -13.063 -2.294 -2.192 1.00 86.56 80 ALA A O 1
ATOM 678 N N . ALA A 1 81 ? -11.404 -3.233 -3.351 1.00 90.81 81 ALA A N 1
ATOM 679 C CA . ALA A 1 81 ? -11.975 -4.575 -3.323 1.00 90.81 81 ALA A CA 1
ATOM 680 C C . ALA A 1 81 ? -11.870 -5.210 -1.927 1.00 90.81 81 ALA A C 1
ATOM 682 O O . ALA A 1 81 ? -12.888 -5.664 -1.405 1.00 90.81 81 ALA A O 1
ATOM 683 N N . LEU A 1 82 ? -10.702 -5.131 -1.283 1.00 89.25 82 LEU A N 1
ATOM 684 C CA . LEU A 1 82 ? -10.502 -5.590 0.090 1.00 89.25 82 LEU A CA 1
ATOM 685 C C . LEU A 1 82 ? -11.465 -4.896 1.059 1.00 89.25 82 LEU A C 1
ATOM 687 O O . LEU A 1 82 ? -12.144 -5.559 1.838 1.00 89.25 82 LEU A O 1
ATOM 691 N N . GLU A 1 83 ? -11.588 -3.572 0.977 1.00 83.94 83 GLU A N 1
ATOM 692 C CA . GLU A 1 83 ? -12.521 -2.796 1.797 1.00 83.94 83 GLU A CA 1
ATOM 693 C C . GLU A 1 83 ? -13.970 -3.239 1.595 1.00 83.94 83 GLU A C 1
ATOM 695 O O . GLU A 1 83 ? -14.722 -3.328 2.567 1.00 83.94 83 GLU A O 1
ATOM 700 N N . ARG A 1 84 ? -14.374 -3.539 0.355 1.00 82.94 84 ARG A N 1
ATOM 701 C CA . ARG A 1 84 ? -15.717 -4.054 0.059 1.00 82.94 84 ARG A CA 1
ATOM 702 C C . ARG A 1 84 ? -15.936 -5.447 0.631 1.00 82.94 84 ARG A C 1
ATOM 704 O O . ARG A 1 84 ? -17.016 -5.687 1.156 1.00 82.94 84 ARG A O 1
ATOM 711 N N . GLU A 1 85 ? -14.957 -6.341 0.564 1.00 84.31 85 GLU A N 1
ATOM 712 C CA . GLU A 1 85 ? -15.086 -7.696 1.113 1.00 84.31 85 GLU A CA 1
ATOM 713 C C . GLU A 1 85 ? -15.055 -7.719 2.641 1.00 84.31 85 GLU A C 1
ATOM 715 O O . GLU A 1 85 ? -15.838 -8.438 3.267 1.00 84.31 85 GLU A O 1
ATOM 720 N N . VAL A 1 86 ? -14.209 -6.886 3.250 1.00 78.38 86 VAL A N 1
ATOM 721 C CA . VAL A 1 86 ? -14.231 -6.636 4.693 1.00 78.38 86 VAL A CA 1
ATOM 722 C C . VAL A 1 86 ? -15.598 -6.068 5.076 1.00 78.38 86 VAL A C 1
ATOM 724 O O . VAL A 1 86 ? -16.264 -6.615 5.944 1.00 78.38 86 VAL A O 1
ATOM 727 N N . ARG A 1 87 ? -16.097 -5.046 4.367 1.00 71.69 87 ARG A N 1
ATOM 728 C CA . ARG A 1 87 ? -17.411 -4.443 4.643 1.00 71.69 87 ARG A CA 1
ATOM 729 C C . ARG A 1 87 ? -18.578 -5.411 4.424 1.00 71.69 87 ARG A C 1
ATOM 731 O O . ARG A 1 87 ? -19.511 -5.393 5.220 1.00 71.69 87 ARG A O 1
ATOM 738 N N . GLY A 1 88 ? -18.531 -6.241 3.386 1.00 66.81 88 GLY A N 1
ATOM 739 C CA . GLY A 1 88 ? -19.545 -7.256 3.088 1.00 66.81 88 GLY A CA 1
ATOM 740 C C . GLY A 1 88 ? -19.626 -8.343 4.161 1.00 66.81 88 GLY A C 1
ATOM 741 O O . GLY A 1 88 ? -20.704 -8.875 4.403 1.00 66.81 88 GLY A O 1
ATOM 742 N N . GLY A 1 89 ? -18.514 -8.610 4.857 1.00 60.12 89 GLY A N 1
ATOM 743 C CA . GLY A 1 89 ? -18.477 -9.431 6.070 1.00 60.12 89 GLY A CA 1
ATOM 744 C C . GLY A 1 89 ? -18.850 -8.692 7.363 1.00 60.12 89 GLY A C 1
ATOM 745 O O . GLY A 1 89 ? -19.016 -9.345 8.384 1.00 60.12 89 GLY A O 1
ATOM 746 N N . ASN A 1 90 ? -19.008 -7.363 7.328 1.00 60.03 90 ASN A N 1
ATOM 747 C CA . ASN A 1 90 ? -19.270 -6.507 8.493 1.00 60.03 90 ASN A CA 1
ATOM 748 C C . ASN A 1 90 ? -20.734 -6.037 8.556 1.00 60.03 90 ASN A C 1
ATOM 750 O O . ASN A 1 90 ? -21.003 -4.900 8.974 1.00 60.03 90 ASN A O 1
ATOM 754 N N . LEU A 1 91 ? -21.686 -6.860 8.113 1.00 71.81 91 LEU A N 1
ATOM 755 C CA . LEU A 1 91 ? -23.096 -6.613 8.422 1.00 71.81 91 LEU A CA 1
ATOM 756 C C . LEU A 1 91 ? -23.294 -6.613 9.944 1.00 71.81 91 LEU A C 1
ATOM 758 O O . LEU A 1 91 ? -22.486 -7.170 10.686 1.00 71.81 91 LEU A O 1
ATOM 762 N N . ALA A 1 92 ? -24.322 -5.910 10.418 1.00 72.25 92 ALA A N 1
ATOM 763 C CA . ALA A 1 92 ? -24.642 -5.921 11.838 1.00 72.25 92 ALA A CA 1
ATOM 764 C C . ALA A 1 92 ? -25.094 -7.333 12.226 1.00 72.25 92 ALA A C 1
ATOM 766 O O . ALA A 1 92 ? 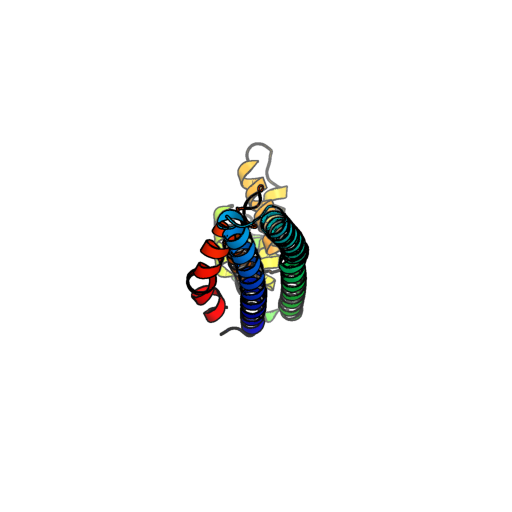-26.178 -7.762 11.836 1.00 72.25 92 ALA A O 1
ATOM 767 N N . ASP A 1 93 ? -24.238 -8.028 12.966 1.00 81.62 93 ASP A N 1
ATOM 768 C CA . ASP A 1 93 ? -24.513 -9.332 13.548 1.00 81.62 93 ASP A CA 1
ATOM 769 C C . ASP A 1 93 ? -24.700 -9.158 15.065 1.00 81.62 93 ASP A C 1
ATOM 771 O O . ASP A 1 93 ? -23.743 -8.780 15.750 1.00 81.62 93 ASP A O 1
ATOM 775 N N . PRO A 1 94 ? -25.917 -9.362 15.602 1.00 84.94 94 PRO A N 1
ATOM 776 C CA . PRO A 1 94 ? -26.164 -9.304 17.039 1.00 84.94 94 PRO A CA 1
ATOM 777 C C . PRO A 1 94 ? -25.300 -10.283 17.840 1.00 84.94 94 PRO A C 1
ATOM 779 O O . PRO A 1 94 ? -24.917 -9.956 18.962 1.00 84.94 94 PRO A O 1
ATOM 782 N N . ASP A 1 95 ? -24.945 -11.435 17.264 1.00 88.12 95 ASP A N 1
ATOM 783 C CA . ASP A 1 95 ? -24.150 -12.463 17.945 1.00 88.12 95 ASP A CA 1
ATOM 784 C C . ASP A 1 95 ? -22.677 -12.050 18.089 1.00 88.12 95 ASP A C 1
ATOM 786 O O . ASP A 1 95 ? -21.956 -12.560 18.947 1.00 88.12 95 ASP A O 1
ATOM 790 N N . ALA A 1 96 ? -22.230 -11.065 17.303 1.00 87.50 96 ALA A N 1
ATOM 791 C CA . ALA A 1 96 ? -20.911 -10.462 17.442 1.00 87.50 96 ALA A CA 1
ATOM 792 C C . ALA A 1 96 ? -20.839 -9.430 18.585 1.00 87.50 96 ALA A C 1
ATOM 794 O O . ALA A 1 96 ? -19.768 -8.885 18.847 1.00 87.50 96 ALA A O 1
ATOM 795 N N . VAL A 1 97 ? -21.937 -9.115 19.278 1.00 93.44 97 VAL A N 1
ATOM 796 C CA . VAL A 1 97 ? -21.906 -8.165 20.399 1.00 93.44 97 VAL A CA 1
ATOM 797 C C . VAL A 1 97 ? -21.368 -8.855 21.654 1.00 93.44 97 VAL A C 1
ATOM 799 O O . VAL A 1 97 ? -21.994 -9.773 22.171 1.00 93.44 97 VAL A O 1
ATOM 802 N N . ASP A 1 98 ? -20.244 -8.372 22.196 1.00 95.62 98 ASP A N 1
ATOM 803 C CA . ASP A 1 98 ? -19.817 -8.705 23.563 1.00 95.62 98 ASP A CA 1
ATOM 804 C C . ASP A 1 98 ? -20.651 -7.856 24.544 1.00 95.62 98 ASP A C 1
ATOM 806 O O . ASP A 1 98 ? -20.423 -6.643 24.641 1.00 95.62 98 ASP A O 1
ATOM 810 N N . PRO A 1 99 ? -21.618 -8.445 25.277 1.00 95.88 99 PRO A N 1
ATOM 811 C CA . PRO A 1 99 ? -22.502 -7.684 26.153 1.00 95.88 99 PRO A CA 1
ATOM 812 C C . PRO A 1 99 ? -21.742 -7.025 27.308 1.00 95.88 99 PRO A C 1
ATOM 814 O O . PRO A 1 99 ? -22.031 -5.881 27.650 1.00 95.88 99 PRO A O 1
ATOM 817 N N . ASN A 1 100 ? -20.725 -7.689 27.863 1.00 96.62 100 ASN A N 1
ATOM 818 C CA . ASN A 1 100 ? -19.915 -7.126 28.945 1.00 96.62 100 ASN A CA 1
ATOM 819 C C . ASN A 1 100 ? -19.059 -5.968 28.426 1.00 96.62 100 ASN A C 1
ATOM 821 O O . ASN A 1 100 ? -18.927 -4.936 29.081 1.00 96.62 100 ASN A O 1
ATOM 825 N N . GLY A 1 101 ? -18.509 -6.131 27.222 1.00 96.19 101 GLY A N 1
ATOM 826 C CA . GLY A 1 101 ? -17.811 -5.070 26.509 1.00 96.19 101 GLY A CA 1
ATOM 827 C C . GLY A 1 101 ? -18.677 -3.839 26.274 1.00 96.19 101 GLY A C 1
ATOM 828 O O . GLY A 1 101 ? -18.230 -2.716 26.496 1.00 96.19 101 GLY A O 1
ATOM 829 N N . LEU A 1 102 ? -19.918 -4.050 25.836 1.00 96.94 102 LEU A N 1
ATOM 830 C CA . LEU A 1 102 ? -20.866 -2.977 25.567 1.00 96.94 102 LEU A CA 1
ATOM 831 C C . LEU A 1 102 ? -21.311 -2.259 26.850 1.00 96.94 102 LEU A C 1
ATOM 833 O O . LEU A 1 102 ? -21.394 -1.033 26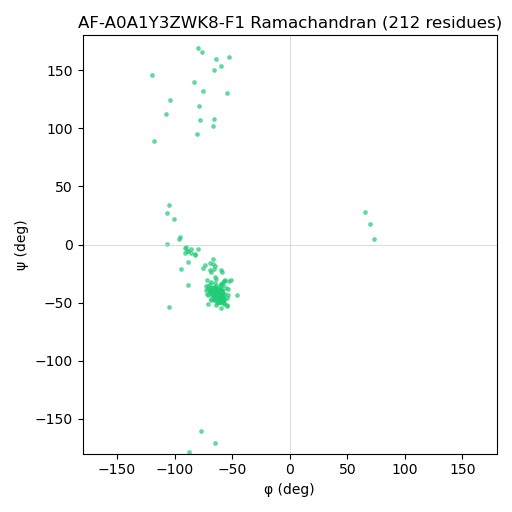.850 1.00 96.94 102 LEU A O 1
ATOM 837 N N . GLU A 1 103 ? -21.569 -2.983 27.940 1.00 97.31 103 GLU A N 1
ATOM 838 C CA . GLU A 1 103 ? -21.894 -2.369 29.236 1.00 97.31 103 GLU A CA 1
ATOM 839 C C . GLU A 1 103 ? -20.718 -1.562 29.797 1.00 97.31 103 GLU A C 1
ATOM 841 O O . GLU A 1 103 ? -20.904 -0.442 30.273 1.00 97.31 103 GLU A O 1
ATOM 846 N N . LEU A 1 104 ? -19.489 -2.066 29.653 1.00 97.19 104 LEU A N 1
ATOM 847 C CA . LEU A 1 104 ? -18.292 -1.317 30.024 1.00 97.19 104 LEU A CA 1
ATOM 848 C C . LEU A 1 104 ? -18.161 -0.018 29.208 1.00 97.19 104 LEU A C 1
ATOM 850 O O . LEU A 1 104 ? -17.897 1.034 29.785 1.00 97.19 104 LEU A O 1
ATOM 854 N N . LEU A 1 105 ? -18.410 -0.060 27.894 1.00 97.19 105 LEU A N 1
ATOM 855 C CA . LEU A 1 105 ? -18.401 1.132 27.034 1.00 97.19 105 LEU A CA 1
ATOM 856 C C . LEU A 1 105 ? -19.470 2.162 27.436 1.00 97.19 105 LEU A C 1
ATOM 858 O O . LEU A 1 105 ? -19.196 3.359 27.437 1.00 97.19 105 LEU A O 1
ATOM 862 N N . LYS A 1 106 ? -20.668 1.707 27.822 1.00 96.88 106 LYS A N 1
ATOM 863 C CA . LYS A 1 106 ? -21.767 2.573 28.287 1.00 96.88 106 LYS A CA 1
ATOM 864 C C . LYS A 1 106 ? -21.514 3.225 29.645 1.00 96.88 106 LYS A C 1
ATOM 866 O O . LYS A 1 106 ? -22.170 4.211 29.960 1.00 96.88 106 LYS A O 1
ATOM 871 N N . SER A 1 107 ? -20.622 2.666 30.459 1.00 95.38 107 SER A N 1
ATOM 872 C CA . SER A 1 107 ? -20.432 3.102 31.848 1.00 95.38 107 SER A CA 1
ATOM 873 C C . SER A 1 107 ? -19.875 4.524 31.994 1.00 95.38 107 SER A C 1
ATOM 875 O O . SER A 1 107 ? -20.012 5.118 33.060 1.00 95.38 107 SER A O 1
ATOM 877 N N . GLY A 1 108 ? -19.230 5.061 30.951 1.00 91.88 108 GLY A N 1
ATOM 878 C CA . GLY A 1 108 ? -18.612 6.391 30.968 1.00 91.88 108 GLY A CA 1
ATOM 879 C C . GLY A 1 108 ? -17.324 6.493 31.794 1.00 91.88 108 GLY A C 1
ATOM 880 O O . GLY A 1 108 ? -16.783 7.584 31.930 1.00 91.88 108 GLY A O 1
ATOM 881 N N . ILE A 1 109 ? -16.809 5.384 32.340 1.00 94.12 109 ILE A N 1
ATOM 882 C CA . ILE A 1 109 ? -15.618 5.393 33.214 1.00 9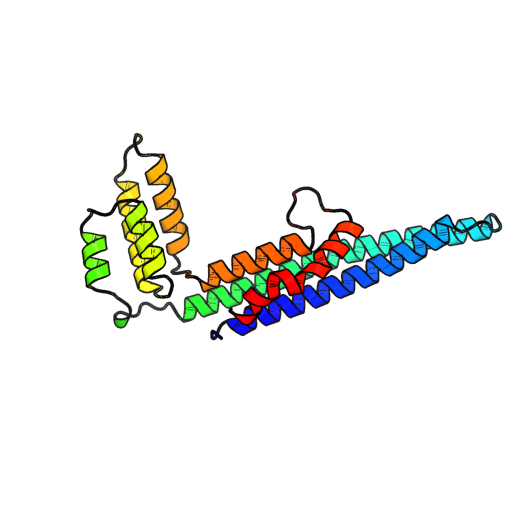4.12 109 ILE A CA 1
ATOM 883 C C . ILE A 1 109 ? -14.292 5.263 32.451 1.00 94.12 109 ILE A C 1
ATOM 885 O O . ILE A 1 109 ? -13.229 5.284 33.067 1.00 94.12 109 ILE A O 1
ATOM 889 N N . LEU A 1 110 ? -14.351 5.051 31.134 1.00 96.19 110 LEU A N 1
ATOM 890 C CA . LEU A 1 110 ? -13.191 4.692 30.325 1.00 96.19 110 LEU A CA 1
ATOM 891 C C . LEU A 1 110 ? -12.279 5.888 30.072 1.00 96.19 110 LEU A C 1
ATOM 893 O O . LEU A 1 110 ? -12.716 6.948 29.624 1.00 96.19 110 LEU A O 1
ATOM 897 N N . SER A 1 111 ? -10.988 5.673 30.299 1.00 95.06 111 SER A N 1
ATOM 898 C CA . SER A 1 111 ? -9.934 6.587 29.881 1.00 95.06 111 SER A CA 1
ATOM 899 C C . SER A 1 111 ? -9.598 6.412 28.398 1.00 95.06 111 SER A C 1
ATOM 901 O O . SER A 1 111 ? -9.975 5.431 27.751 1.00 95.06 111 SER A O 1
ATOM 903 N N . THR A 1 112 ? -8.815 7.347 27.856 1.00 94.56 112 THR A N 1
ATOM 904 C CA . THR A 1 112 ? -8.268 7.243 26.497 1.00 94.56 112 THR A CA 1
ATOM 905 C C . THR A 1 112 ? -7.522 5.924 26.276 1.00 94.56 112 THR A C 1
ATOM 907 O O . THR A 1 112 ? -7.735 5.270 25.256 1.00 94.56 112 THR A O 1
ATOM 910 N N . ASP A 1 113 ? -6.701 5.493 27.237 1.00 95.19 113 ASP A N 1
ATOM 911 C CA . ASP A 1 113 ? -5.906 4.261 27.130 1.00 95.19 113 ASP A CA 1
ATOM 912 C C . ASP A 1 113 ? -6.780 2.997 27.153 1.00 95.19 113 ASP A C 1
ATOM 914 O O . ASP A 1 113 ? -6.482 2.011 26.464 1.00 95.19 113 ASP A O 1
ATOM 918 N N . ASP A 1 114 ? -7.905 3.033 27.873 1.00 97.31 114 ASP A N 1
ATOM 919 C CA . ASP A 1 114 ? -8.865 1.930 27.880 1.00 97.31 114 ASP A CA 1
ATOM 920 C C . ASP A 1 114 ? -9.509 1.752 26.501 1.00 97.31 114 ASP A C 1
ATOM 922 O O . ASP A 1 114 ? -9.612 0.626 26.008 1.00 97.31 114 ASP A O 1
ATOM 926 N N . PHE A 1 115 ? -9.875 2.848 25.823 1.00 95.50 115 PHE A N 1
ATOM 927 C CA . PHE A 1 115 ? -10.400 2.7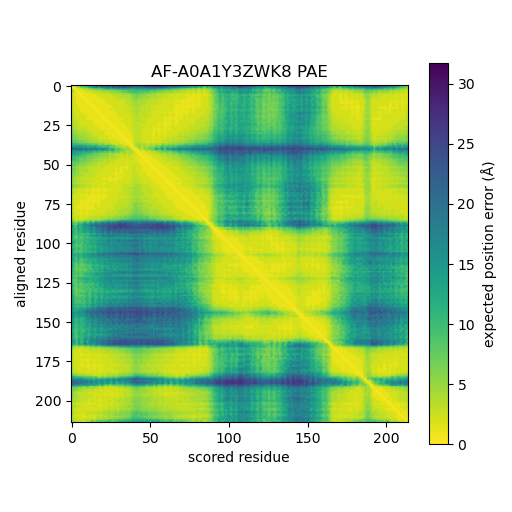77 24.456 1.00 95.50 115 PHE A CA 1
ATOM 928 C C . PHE A 1 115 ? -9.397 2.136 23.492 1.00 95.50 115 PHE A C 1
ATOM 930 O O . PHE A 1 115 ? -9.776 1.249 22.725 1.00 95.50 115 PHE A O 1
ATOM 937 N N . TYR A 1 116 ? -8.116 2.515 23.548 1.00 92.19 116 TYR A N 1
ATOM 938 C CA . TYR A 1 116 ? -7.077 1.884 22.721 1.00 92.19 116 TYR A CA 1
ATOM 939 C C . TYR A 1 116 ? -6.901 0.395 23.043 1.00 92.19 116 TYR A C 1
ATOM 941 O O . TYR A 1 116 ? -6.754 -0.421 22.128 1.00 92.19 116 TYR A O 1
ATOM 949 N N . SER A 1 117 ? -6.985 0.021 24.319 1.00 94.69 117 SER A N 1
ATOM 950 C CA . SER A 1 117 ? -6.939 -1.382 24.743 1.00 94.69 117 SER A CA 1
ATOM 951 C C . SER A 1 117 ? -8.126 -2.183 24.190 1.00 94.69 117 SER A C 1
ATOM 953 O O . SER A 1 117 ? -7.951 -3.304 23.707 1.00 94.69 117 SER A O 1
ATOM 955 N N . LEU A 1 118 ? -9.329 -1.597 24.175 1.00 94.62 118 LEU A N 1
ATOM 956 C CA . LEU A 1 118 ? -10.527 -2.222 23.607 1.00 94.62 118 LEU A CA 1
ATOM 957 C C . LEU A 1 118 ? -10.470 -2.349 22.078 1.00 94.62 118 LEU A C 1
ATOM 959 O O . LEU A 1 118 ? -10.953 -3.348 21.548 1.00 94.62 118 LEU A O 1
ATOM 963 N N . VAL A 1 119 ? -9.842 -1.406 21.365 1.00 91.00 119 VAL A N 1
ATOM 964 C CA . VAL A 1 119 ? -9.562 -1.563 19.923 1.00 91.00 119 VAL A CA 1
ATOM 965 C C . VAL A 1 119 ? -8.684 -2.787 19.669 1.00 91.00 119 VAL A C 1
ATOM 967 O O . VAL A 1 119 ? -8.939 -3.534 18.728 1.00 91.00 119 VAL A O 1
ATOM 970 N N . GLY A 1 120 ? -7.674 -3.014 20.514 1.00 88.56 120 GLY A N 1
ATOM 971 C CA . GLY A 1 120 ? -6.841 -4.215 20.447 1.00 88.56 120 GLY A CA 1
ATOM 972 C C . GLY A 1 120 ? -7.627 -5.495 20.740 1.00 88.56 120 GLY A C 1
ATOM 973 O O . GLY A 1 120 ? -7.484 -6.475 20.014 1.00 88.56 120 GLY A O 1
ATOM 974 N N . LYS A 1 121 ? -8.491 -5.480 21.765 1.00 91.81 121 LYS A N 1
ATOM 975 C CA . LYS A 1 121 ? -9.335 -6.630 22.136 1.00 91.81 121 LYS A CA 1
ATOM 976 C C . LYS A 1 121 ? -10.310 -7.025 21.023 1.00 91.81 121 LYS A C 1
ATOM 978 O O . LYS A 1 121 ? -10.501 -8.212 20.792 1.00 91.81 121 LYS A O 1
ATOM 983 N N . TYR A 1 122 ? -10.945 -6.049 20.376 1.00 90.50 122 TYR A N 1
ATOM 984 C CA . TYR A 1 122 ? -11.993 -6.270 19.372 1.00 90.50 122 TYR A CA 1
ATOM 985 C C . TYR A 1 122 ? -11.498 -6.133 17.935 1.00 90.50 122 TYR A C 1
ATOM 987 O O . TYR A 1 122 ? -12.284 -5.885 17.029 1.00 90.50 122 TYR A O 1
ATOM 995 N N . ASP A 1 123 ? -10.198 -6.284 17.721 1.00 83.75 123 ASP A N 1
ATOM 996 C CA . ASP A 1 123 ? -9.542 -6.178 16.423 1.00 83.75 123 ASP A CA 1
ATOM 997 C C . ASP A 1 123 ? -10.272 -6.936 15.290 1.00 83.75 123 ASP A C 1
ATOM 999 O O . ASP A 1 123 ? -10.460 -6.419 14.185 1.00 83.75 123 ASP A O 1
ATOM 1003 N N . ASP A 1 124 ? -10.722 -8.150 15.582 1.00 78.81 124 ASP A N 1
ATOM 1004 C CA . ASP A 1 124 ? -11.422 -9.054 14.671 1.00 78.81 124 ASP A CA 1
ATOM 1005 C C . ASP A 1 124 ? -12.954 -8.979 14.780 1.00 78.81 124 ASP A C 1
ATOM 1007 O O . ASP A 1 124 ? -13.656 -9.744 14.118 1.00 78.81 124 ASP A O 1
ATOM 1011 N N . ASN A 1 125 ? -13.479 -8.036 15.568 1.00 84.94 125 ASN A N 1
ATOM 1012 C CA . ASN A 1 125 ? -14.901 -7.840 15.810 1.00 84.94 125 ASN A CA 1
ATOM 1013 C C . ASN A 1 125 ? -15.367 -6.449 15.328 1.00 84.94 125 ASN A C 1
ATOM 1015 O O . ASN A 1 125 ? -15.403 -5.475 16.089 1.00 84.94 125 ASN A O 1
ATOM 1019 N N . PRO A 1 126 ? -15.785 -6.340 14.055 1.00 82.75 126 PRO A N 1
ATOM 1020 C CA . PRO A 1 126 ? -16.215 -5.088 13.439 1.00 82.75 126 PRO A CA 1
ATOM 1021 C C . PRO A 1 126 ? -17.395 -4.414 14.138 1.00 82.75 126 PRO A C 1
ATOM 1023 O O . PRO A 1 126 ? -17.491 -3.186 14.136 1.00 82.75 126 PRO A O 1
ATOM 1026 N N . VAL A 1 127 ? -18.312 -5.203 14.707 1.00 87.62 127 VAL A N 1
ATOM 1027 C CA . VAL A 1 127 ? -19.481 -4.688 15.429 1.00 87.62 127 VAL A CA 1
ATOM 1028 C C . VAL A 1 127 ? -19.022 -4.004 16.711 1.00 87.62 127 VAL A C 1
ATOM 1030 O O . VAL A 1 127 ? -19.376 -2.848 16.952 1.00 87.62 127 VAL A O 1
ATOM 1033 N N . MET A 1 128 ? -18.153 -4.660 17.479 1.00 93.19 128 MET A N 1
ATOM 1034 C CA . MET A 1 128 ? -17.584 -4.069 18.685 1.00 93.19 128 MET A CA 1
ATOM 1035 C C . MET A 1 128 ? -16.669 -2.880 18.384 1.00 93.19 128 MET A C 1
ATOM 1037 O O . MET A 1 128 ? -16.764 -1.880 19.090 1.00 93.19 128 MET A O 1
ATOM 1041 N N . LEU A 1 129 ? -15.874 -2.892 17.306 1.00 90.56 129 LEU A N 1
ATOM 1042 C CA . LEU A 1 129 ? -15.082 -1.718 16.894 1.00 90.56 129 LEU A CA 1
ATOM 1043 C C . LEU A 1 129 ? -15.954 -0.494 16.594 1.00 90.56 129 LEU A C 1
ATOM 1045 O O . LEU A 1 129 ? -15.570 0.625 16.931 1.00 90.56 129 LEU A O 1
ATOM 1049 N N . ARG A 1 130 ? -17.142 -0.682 16.006 1.00 89.81 130 ARG A N 1
ATOM 1050 C CA . ARG A 1 130 ? -18.097 0.418 15.790 1.00 89.81 130 ARG A CA 1
ATOM 1051 C C . ARG A 1 130 ? -18.669 0.947 17.101 1.00 89.81 130 ARG A C 1
ATOM 1053 O O . ARG A 1 130 ? -18.837 2.158 17.228 1.00 89.81 130 ARG A O 1
ATOM 1060 N N . PHE A 1 131 ? -18.935 0.079 18.079 1.00 94.50 131 PHE A N 1
ATOM 1061 C CA . PHE A 1 131 ? -19.321 0.527 19.419 1.00 94.50 131 PHE A CA 1
ATOM 1062 C C . PHE A 1 131 ? -18.189 1.299 20.095 1.00 94.50 131 PHE A C 1
ATOM 1064 O O . PHE A 1 131 ? -18.421 2.410 20.560 1.00 94.50 131 PHE A O 1
ATOM 1071 N N . VAL A 1 132 ? -16.963 0.774 20.071 1.00 95.06 132 VAL A N 1
ATOM 1072 C CA . VAL A 1 132 ? -15.773 1.472 20.580 1.00 95.06 132 VAL A CA 1
ATOM 1073 C C . VAL A 1 132 ? -15.633 2.847 19.920 1.00 95.06 132 VAL A C 1
ATOM 1075 O O . VAL A 1 132 ? -15.475 3.839 20.621 1.00 95.06 132 VAL A O 1
ATOM 1078 N N . ALA A 1 133 ? -15.782 2.934 18.594 1.00 93.50 133 ALA A N 1
ATOM 1079 C CA . ALA A 1 133 ? -15.732 4.198 17.860 1.00 93.50 133 ALA A CA 1
ATOM 1080 C C . ALA A 1 133 ? -16.811 5.193 18.308 1.00 93.50 133 ALA A C 1
ATOM 1082 O O . ALA A 1 133 ? -16.524 6.375 18.496 1.00 93.50 133 ALA A O 1
ATOM 1083 N N . LYS A 1 134 ? -18.051 4.715 18.471 1.00 95.94 134 LYS A N 1
ATOM 1084 C CA . LYS A 1 134 ? -19.182 5.528 18.923 1.00 95.94 134 LYS A CA 1
ATOM 1085 C C . LYS A 1 134 ? -18.902 6.118 20.307 1.00 95.94 134 LYS A C 1
ATOM 1087 O O . LYS A 1 134 ? -18.959 7.332 20.461 1.00 95.94 134 LYS A O 1
ATOM 1092 N N . TYR A 1 135 ? -18.573 5.272 21.281 1.00 97.31 135 TYR A N 1
ATOM 1093 C CA . TYR A 1 135 ? -18.384 5.705 22.666 1.00 97.31 135 TYR A CA 1
ATOM 1094 C C . TYR A 1 135 ? -17.098 6.519 22.861 1.00 97.31 135 TYR A C 1
ATOM 1096 O O . TYR A 1 135 ? -17.085 7.439 23.670 1.00 97.31 135 TYR A O 1
ATOM 1104 N N . ALA A 1 136 ? -16.045 6.266 22.075 1.00 96.44 136 ALA A N 1
ATOM 1105 C CA . ALA A 1 136 ? -14.854 7.117 22.063 1.00 96.44 136 ALA A CA 1
ATOM 1106 C C . ALA A 1 136 ? -15.174 8.532 21.565 1.00 96.44 136 ALA A C 1
ATOM 1108 O O . ALA A 1 136 ? -14.664 9.509 22.107 1.00 96.44 136 ALA A O 1
ATOM 1109 N N . LYS A 1 137 ? -16.034 8.652 20.543 1.00 96.56 137 LYS A N 1
ATOM 1110 C CA . LYS A 1 137 ? -16.493 9.953 20.054 1.00 96.56 137 LYS A CA 1
ATOM 1111 C C . LYS A 1 137 ? -17.330 10.683 21.105 1.00 96.56 137 LYS A C 1
ATOM 1113 O O . LYS A 1 137 ? -17.073 11.854 21.337 1.00 96.56 137 LYS A O 1
ATOM 1118 N N . GLU A 1 138 ? -18.283 10.000 21.739 1.00 96.62 138 GLU A N 1
ATOM 1119 C CA . GLU A 1 138 ? -19.104 10.583 22.813 1.00 96.62 138 GLU A CA 1
ATOM 1120 C C . GLU A 1 138 ? -18.220 11.084 23.968 1.00 96.62 138 GLU A C 1
ATOM 1122 O O . GLU A 1 138 ? -18.326 12.241 24.360 1.00 96.62 138 GLU A O 1
ATOM 1127 N N . ALA A 1 139 ? -17.248 10.279 24.412 1.00 95.56 139 ALA A N 1
ATOM 1128 C CA . ALA A 1 139 ? -16.284 10.695 25.430 1.00 95.56 139 ALA A CA 1
ATOM 1129 C C . ALA A 1 139 ? -15.434 11.907 24.999 1.00 95.56 139 ALA A C 1
ATOM 1131 O O . ALA A 1 139 ? -15.097 12.742 25.831 1.00 95.56 139 ALA A O 1
ATOM 1132 N N . ALA A 1 140 ? -15.086 12.025 23.713 1.00 94.69 140 ALA A N 1
ATOM 1133 C CA . ALA A 1 140 ? -14.379 13.193 23.185 1.00 94.69 140 ALA A CA 1
ATOM 1134 C C . ALA A 1 140 ? -15.269 14.446 23.122 1.00 94.69 140 ALA A C 1
ATOM 1136 O O . ALA A 1 140 ? -14.789 15.550 23.383 1.00 94.69 140 ALA A O 1
ATOM 1137 N N . ASP A 1 141 ? -16.545 14.285 22.763 1.00 94.88 141 ASP A N 1
ATOM 1138 C CA . ASP A 1 141 ? -17.520 15.377 22.676 1.00 94.88 141 ASP A CA 1
ATOM 1139 C C . ASP A 1 141 ? -17.776 16.015 24.061 1.00 94.88 141 ASP A C 1
ATOM 1141 O O . ASP A 1 141 ? -17.990 17.226 24.140 1.00 94.88 141 ASP A O 1
ATOM 1145 N N . ASP A 1 142 ? -17.655 15.235 25.141 1.00 93.00 142 ASP A N 1
ATOM 1146 C CA . ASP A 1 142 ? -17.816 15.689 26.532 1.00 93.00 142 ASP A CA 1
ATOM 1147 C C . ASP A 1 142 ? -16.557 16.360 27.132 1.00 93.00 142 ASP A C 1
ATOM 1149 O O . ASP A 1 142 ? -16.619 16.938 28.220 1.00 93.00 142 ASP A O 1
ATOM 1153 N N . MET A 1 143 ? -15.407 16.318 26.446 1.00 93.88 143 MET A N 1
ATOM 1154 C CA . MET A 1 143 ? -14.148 16.907 26.927 1.00 93.88 143 MET A CA 1
ATOM 1155 C C . MET A 1 143 ? -14.039 18.411 26.647 1.00 93.88 143 MET A C 1
ATOM 1157 O O . MET A 1 143 ? -14.320 18.894 25.543 1.00 93.88 143 MET A O 1
ATOM 1161 N N . ASP A 1 144 ? -13.505 19.152 27.621 1.00 91.12 144 ASP A N 1
ATOM 1162 C CA . ASP A 1 144 ? -13.247 20.586 27.490 1.00 91.12 144 ASP A CA 1
ATOM 1163 C C . ASP A 1 144 ? -11.864 20.911 26.877 1.00 91.12 144 ASP A C 1
ATOM 1165 O O . ASP A 1 144 ? -11.078 20.042 26.486 1.00 91.12 144 ASP A O 1
ATOM 1169 N N . SER A 1 145 ? -11.550 22.206 26.756 1.00 85.38 145 SER A N 1
ATOM 1170 C CA . SER A 1 145 ? -10.298 22.681 26.151 1.00 85.38 145 SER A CA 1
ATOM 1171 C C . SER A 1 145 ? -9.029 22.302 26.922 1.00 85.38 145 SER A C 1
ATOM 1173 O O . SER A 1 145 ? -7.942 22.353 26.345 1.00 85.38 145 SER A O 1
ATOM 1175 N N . THR A 1 146 ? -9.132 21.942 28.202 1.00 90.00 146 THR A N 1
ATOM 1176 C CA . THR A 1 146 ? -7.982 21.525 29.020 1.00 90.00 146 THR A CA 1
ATOM 1177 C C . THR A 1 146 ? -7.512 20.109 28.678 1.00 90.00 146 THR A C 1
ATOM 1179 O O . THR A 1 146 ? -6.346 19.789 28.892 1.00 90.00 146 THR A O 1
ATOM 1182 N N . GLN A 1 147 ? -8.375 19.306 28.044 1.00 90.81 147 GLN A N 1
ATOM 1183 C CA . GLN A 1 147 ? -8.131 17.917 27.631 1.00 90.81 147 GLN A CA 1
ATOM 1184 C C . GLN A 1 147 ? -7.944 17.784 26.109 1.00 90.81 147 GLN A C 1
ATOM 1186 O O . GLN A 1 147 ? -8.247 16.757 25.501 1.00 90.81 147 GLN A O 1
ATOM 1191 N N . ALA A 1 148 ? -7.473 18.845 25.443 1.00 90.06 148 ALA A N 1
ATOM 1192 C CA . ALA A 1 148 ? -7.416 18.908 23.980 1.00 90.06 148 ALA A CA 1
ATOM 1193 C C . ALA A 1 148 ? -6.605 17.764 23.337 1.00 90.06 148 ALA A C 1
ATOM 1195 O O . ALA A 1 148 ? -6.915 17.339 22.221 1.00 90.06 148 ALA A O 1
ATOM 1196 N N . LYS A 1 149 ? -5.577 17.259 24.032 1.00 90.62 149 LYS A N 1
ATOM 1197 C CA . LYS A 1 149 ? -4.730 16.161 23.553 1.00 90.62 149 LYS A CA 1
ATOM 1198 C C . LYS A 1 149 ? -5.491 14.834 23.558 1.00 90.62 149 LYS A C 1
ATOM 1200 O O . LYS A 1 149 ? -5.518 14.145 22.538 1.00 90.62 149 LYS A O 1
ATOM 1205 N N . GLU A 1 150 ? -6.119 14.499 24.678 1.00 92.62 150 GLU A N 1
ATOM 1206 C CA . GLU A 1 150 ? -6.934 13.298 24.863 1.00 92.62 150 GLU A CA 1
ATOM 1207 C C . GLU A 1 150 ? -8.135 13.317 23.915 1.00 92.62 150 GLU A C 1
ATOM 1209 O O . GLU A 1 150 ? -8.384 12.340 23.207 1.00 92.62 150 GLU A O 1
ATOM 1214 N N . ARG A 1 151 ? -8.792 14.476 23.797 1.00 93.62 151 ARG A N 1
ATOM 1215 C CA . ARG A 1 151 ? -9.898 14.695 22.862 1.00 93.62 151 ARG A CA 1
ATOM 1216 C C . ARG A 1 151 ? -9.499 14.403 21.416 1.00 93.62 151 ARG A C 1
ATOM 1218 O O . ARG A 1 151 ? -10.212 13.710 20.693 1.00 93.62 151 ARG A O 1
ATOM 1225 N N . GLY A 1 152 ? -8.341 14.909 20.988 1.00 90.12 152 GLY A N 1
ATOM 1226 C CA . GLY A 1 152 ? -7.804 14.650 19.651 1.00 90.12 152 GLY A CA 1
ATOM 1227 C C . GLY A 1 152 ? -7.506 13.168 19.401 1.00 90.12 152 GLY A C 1
ATOM 1228 O O . GLY A 1 152 ? -7.821 12.651 18.327 1.00 90.12 152 GLY A O 1
ATOM 1229 N N . ALA A 1 153 ? -6.948 12.473 20.396 1.00 91.25 153 ALA A N 1
ATOM 1230 C CA . ALA A 1 153 ? -6.661 11.042 20.308 1.00 91.25 153 ALA A CA 1
ATOM 1231 C C . ALA A 1 153 ? -7.944 10.207 20.154 1.00 91.25 153 ALA A C 1
ATOM 1233 O O . ALA A 1 153 ? -8.017 9.343 19.276 1.00 91.25 153 ALA A O 1
ATOM 1234 N N . LEU A 1 154 ? -8.980 10.510 20.939 1.00 93.94 154 LEU A N 1
ATOM 1235 C CA . LEU A 1 154 ? -10.266 9.817 20.868 1.00 93.94 154 LEU A CA 1
ATOM 1236 C C . LEU A 1 154 ? -11.002 10.055 19.545 1.00 93.94 154 LEU A C 1
ATOM 1238 O O . LEU A 1 154 ? -11.513 9.098 18.962 1.00 93.94 154 LEU A O 1
ATOM 1242 N N . TYR A 1 155 ? -11.004 11.281 19.008 1.00 92.25 155 TYR A N 1
ATOM 1243 C CA . TYR A 1 155 ? -11.574 11.526 17.677 1.00 92.25 155 TYR A CA 1
ATOM 1244 C C . TYR A 1 155 ? -10.845 10.753 16.577 1.00 92.25 155 TYR A C 1
ATOM 1246 O O . TYR A 1 155 ? -11.489 10.180 15.695 1.00 92.25 155 TYR A O 1
ATOM 1254 N N . HIS A 1 156 ? -9.512 10.702 16.634 1.00 85.38 156 HIS A N 1
ATOM 1255 C CA . HIS A 1 156 ? -8.730 9.908 15.693 1.00 85.38 156 HIS A CA 1
ATOM 1256 C C . HIS A 1 156 ? -9.079 8.416 15.803 1.00 85.38 156 HIS A C 1
ATOM 1258 O O . HIS A 1 156 ? -9.332 7.759 14.791 1.00 85.38 156 HIS A O 1
ATOM 1264 N N . LEU A 1 157 ? -9.145 7.878 17.025 1.00 88.06 157 LEU A N 1
ATOM 1265 C CA . LEU A 1 157 ? -9.538 6.491 17.276 1.00 88.06 157 LEU A CA 1
ATOM 1266 C C . LEU A 1 157 ? -10.936 6.195 16.719 1.00 88.06 157 LEU A C 1
ATOM 1268 O O . LEU A 1 157 ? -11.112 5.210 15.996 1.00 88.06 157 LEU A O 1
ATOM 1272 N N . ALA A 1 158 ? -11.908 7.068 16.993 1.00 87.69 158 ALA A N 1
ATOM 1273 C CA . ALA A 1 158 ? -13.270 6.948 16.491 1.00 87.69 158 ALA A CA 1
ATOM 1274 C C . ALA A 1 158 ? -13.315 6.937 14.960 1.00 87.69 158 ALA A C 1
ATOM 1276 O O . ALA A 1 158 ? -13.998 6.102 14.368 1.00 87.69 158 ALA A O 1
ATOM 1277 N N . GLN A 1 159 ? -12.546 7.806 14.300 1.00 82.12 159 GLN A N 1
ATOM 1278 C CA . GLN A 1 159 ? -12.463 7.837 12.842 1.00 82.12 159 GLN A CA 1
ATOM 1279 C C . GLN A 1 159 ? -11.939 6.510 12.278 1.00 82.12 159 GLN A C 1
ATOM 1281 O O . GLN A 1 159 ? -12.579 5.937 11.392 1.00 82.12 159 GLN A O 1
ATOM 1286 N N . VAL A 1 160 ? -10.828 5.997 12.817 1.00 78.12 160 VAL A N 1
ATOM 1287 C CA . VAL A 1 160 ? -10.204 4.740 12.367 1.00 78.12 160 VAL A CA 1
ATOM 1288 C C . VAL A 1 160 ? -11.131 3.539 12.587 1.00 78.12 160 VAL A C 1
ATOM 1290 O O . VAL A 1 160 ? -11.230 2.663 11.729 1.00 78.12 160 VAL A O 1
ATOM 1293 N N . CYS A 1 161 ? -11.864 3.510 13.701 1.00 82.31 161 CYS A N 1
ATOM 1294 C CA . CYS A 1 161 ? -12.721 2.378 14.062 1.00 82.31 161 CYS A CA 1
ATOM 1295 C C . CYS A 1 161 ? -14.148 2.474 13.490 1.00 82.31 161 CYS A C 1
ATOM 1297 O O . CYS A 1 161 ? -14.853 1.466 13.447 1.00 82.31 161 CYS A O 1
ATOM 1299 N N . SER A 1 162 ? -14.578 3.646 13.003 1.00 76.19 162 SER A N 1
ATOM 1300 C CA . SER A 1 162 ? -15.957 3.914 12.544 1.00 76.19 162 SER A CA 1
ATOM 1301 C C . SER A 1 162 ? -16.461 2.958 11.459 1.00 76.19 162 SER A C 1
ATOM 13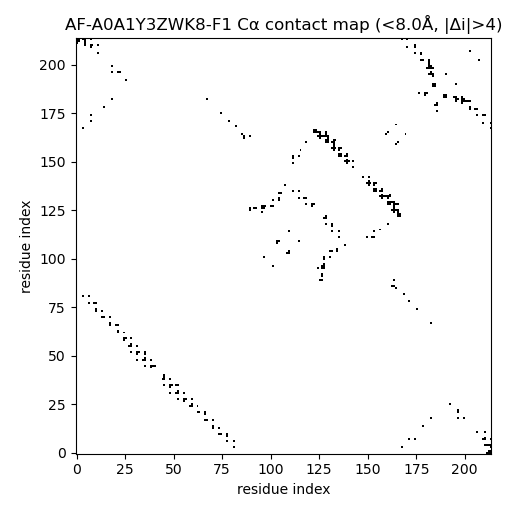03 O O . SER A 1 162 ? -17.652 2.657 11.382 1.00 76.19 162 SER A O 1
ATOM 1305 N N . GLN A 1 163 ? -15.555 2.447 10.626 1.00 68.50 163 GLN A N 1
ATOM 1306 C CA . GLN A 1 163 ? -15.876 1.508 9.552 1.00 68.50 163 GLN A CA 1
ATOM 1307 C C . GLN A 1 163 ? -15.773 0.033 9.989 1.00 68.50 163 GLN A C 1
ATOM 1309 O O . GLN A 1 163 ? -16.097 -0.859 9.200 1.00 68.50 163 GLN A O 1
ATOM 1314 N N . GLY A 1 164 ? -15.352 -0.243 11.230 1.00 61.41 164 GLY A N 1
ATOM 1315 C CA . GLY A 1 164 ? -15.038 -1.592 11.714 1.00 61.41 164 GLY A CA 1
ATOM 1316 C C . GLY A 1 164 ? -13.825 -2.202 11.002 1.00 61.41 164 GLY A C 1
ATOM 1317 O O . GLY A 1 164 ? -13.766 -3.412 10.799 1.00 61.41 164 GLY A O 1
ATOM 1318 N N . GLN A 1 165 ? -12.901 -1.358 10.531 1.00 68.00 165 GLN A N 1
ATOM 1319 C CA . GLN A 1 165 ? -11.707 -1.777 9.801 1.00 68.00 165 GLN A CA 1
ATOM 1320 C C . GLN A 1 165 ? -10.635 -2.250 10.795 1.00 68.00 165 GLN A C 1
ATOM 1322 O O . GLN A 1 165 ? -9.889 -1.456 11.364 1.00 68.00 165 GLN A O 1
ATOM 1327 N N . GLY A 1 166 ? -10.602 -3.564 11.021 1.00 69.69 166 GLY A N 1
ATOM 1328 C CA . GLY A 1 166 ? -9.644 -4.238 11.897 1.00 69.69 166 GLY A CA 1
ATOM 1329 C C . GLY A 1 166 ? -8.245 -4.406 11.294 1.00 69.69 166 GLY A C 1
ATOM 1330 O O . GLY A 1 166 ? -7.856 -3.752 10.320 1.00 69.69 166 GLY A O 1
ATOM 1331 N N . ARG A 1 167 ? -7.476 -5.336 11.858 1.00 76.62 167 ARG A N 1
ATOM 1332 C CA . ARG A 1 167 ? -6.080 -5.661 11.518 1.00 76.62 167 ARG A CA 1
ATOM 1333 C C . ARG A 1 167 ? -5.825 -5.908 10.046 1.00 76.62 167 ARG A C 1
ATOM 1335 O O . ARG A 1 167 ? -4.742 -5.574 9.589 1.00 76.62 167 ARG A O 1
ATOM 1342 N N . THR A 1 168 ? -6.792 -6.418 9.290 1.00 82.75 168 THR A N 1
ATOM 1343 C CA . THR A 1 168 ? -6.637 -6.629 7.844 1.00 82.75 168 THR A CA 1
ATOM 1344 C C . THR A 1 168 ? -6.348 -5.328 7.093 1.00 82.75 168 THR A C 1
ATOM 1346 O O . THR A 1 168 ? -5.454 -5.294 6.250 1.00 82.75 168 THR A O 1
ATOM 1349 N N . MET A 1 169 ? -7.046 -4.235 7.418 1.00 85.19 169 MET A N 1
ATOM 1350 C CA . MET A 1 169 ? -6.801 -2.950 6.755 1.00 85.19 169 MET A CA 1
ATOM 1351 C C . MET A 1 169 ? -5.477 -2.327 7.201 1.00 85.19 169 MET A C 1
ATOM 1353 O O . MET A 1 169 ? -4.765 -1.770 6.372 1.00 85.19 169 MET A O 1
ATOM 1357 N N . ARG A 1 170 ? -5.098 -2.495 8.477 1.00 82.75 170 ARG A N 1
ATOM 1358 C CA . ARG A 1 170 ? -3.778 -2.065 8.971 1.00 82.75 170 ARG A CA 1
ATOM 1359 C C . ARG A 1 170 ? -2.641 -2.841 8.303 1.00 82.75 170 ARG A C 1
ATOM 1361 O O . ARG A 1 170 ? -1.692 -2.231 7.831 1.00 82.75 170 ARG A O 1
ATOM 1368 N N . ALA A 1 171 ? -2.779 -4.161 8.177 1.00 88.62 171 ALA A N 1
ATOM 1369 C CA . ALA A 1 171 ? -1.817 -5.008 7.476 1.00 88.62 171 ALA A CA 1
ATOM 1370 C C . ALA A 1 171 ? -1.682 -4.608 5.998 1.00 88.62 171 ALA A C 1
ATOM 1372 O O . ALA A 1 171 ? -0.578 -4.598 5.456 1.00 88.62 171 ALA A O 1
ATOM 1373 N N . TRP A 1 172 ? -2.789 -4.229 5.349 1.00 92.31 172 TRP A N 1
ATOM 1374 C CA . TRP A 1 172 ? -2.757 -3.689 3.990 1.00 92.31 172 TRP A CA 1
ATOM 1375 C C . TRP A 1 172 ? -2.014 -2.351 3.911 1.00 92.31 172 TRP A C 1
ATOM 1377 O O . TRP A 1 172 ? -1.227 -2.136 2.985 1.00 92.31 172 TRP A O 1
ATOM 1387 N N . ASP A 1 173 ? -2.258 -1.447 4.862 1.00 89.94 173 ASP A N 1
ATOM 1388 C CA . ASP A 1 173 ? -1.568 -0.157 4.940 1.00 89.94 173 ASP A CA 1
ATOM 1389 C C . ASP A 1 173 ? -0.062 -0.343 5.144 1.00 89.94 173 ASP A C 1
ATOM 1391 O O . ASP A 1 173 ? 0.735 0.311 4.471 1.00 89.94 173 ASP A O 1
ATOM 1395 N N . ASP A 1 174 ? 0.339 -1.274 6.007 1.00 90.00 174 ASP A N 1
ATOM 1396 C CA . ASP A 1 174 ? 1.746 -1.596 6.252 1.00 90.00 174 ASP A CA 1
ATOM 1397 C C . ASP A 1 174 ? 2.419 -2.190 5.010 1.00 90.00 174 ASP A C 1
ATOM 1399 O O . ASP A 1 174 ? 3.485 -1.723 4.600 1.00 90.00 174 ASP A O 1
ATOM 1403 N N . LEU A 1 175 ? 1.764 -3.139 4.335 1.00 94.50 175 LEU A N 1
ATOM 1404 C CA . LEU A 1 175 ? 2.254 -3.686 3.068 1.00 94.50 175 LEU A CA 1
ATOM 1405 C C . LEU A 1 175 ? 2.350 -2.604 1.977 1.00 94.50 175 LEU A C 1
ATOM 1407 O O . LEU A 1 175 ? 3.318 -2.559 1.213 1.00 94.50 175 LEU A O 1
ATOM 1411 N N . SER A 1 176 ? 1.386 -1.682 1.936 1.00 93.31 176 SER A N 1
ATOM 1412 C CA . SER A 1 176 ? 1.396 -0.545 1.009 1.00 93.31 176 SER A CA 1
ATOM 1413 C C . SER A 1 176 ? 2.560 0.412 1.280 1.00 93.31 176 SER A C 1
ATOM 1415 O O . SER A 1 176 ? 3.186 0.872 0.326 1.00 93.31 176 SER A O 1
ATOM 1417 N N . ARG A 1 177 ? 2.901 0.662 2.550 1.00 91.75 177 ARG A N 1
ATOM 1418 C CA . ARG A 1 177 ? 4.068 1.478 2.933 1.00 91.75 177 ARG A CA 1
ATOM 1419 C C . ARG A 1 177 ? 5.385 0.826 2.526 1.00 91.75 177 ARG A C 1
ATOM 1421 O O . ARG A 1 177 ? 6.286 1.524 2.063 1.00 91.75 177 ARG A O 1
ATOM 1428 N N . ILE A 1 178 ? 5.499 -0.499 2.658 1.00 93.56 178 ILE A N 1
ATOM 1429 C CA . ILE A 1 178 ? 6.668 -1.243 2.162 1.00 93.56 178 ILE A CA 1
ATOM 1430 C C . ILE A 1 178 ? 6.799 -1.048 0.645 1.00 93.56 178 ILE A C 1
ATOM 1432 O O . ILE A 1 178 ? 7.898 -0.792 0.154 1.00 93.56 178 ILE A O 1
ATOM 1436 N N . ALA A 1 179 ? 5.686 -1.083 -0.096 1.00 94.38 179 ALA A N 1
ATOM 1437 C CA . ALA A 1 179 ? 5.700 -0.852 -1.539 1.00 94.38 179 ALA A CA 1
ATOM 1438 C C . ALA A 1 179 ? 6.141 0.580 -1.894 1.00 94.38 179 ALA A C 1
ATOM 1440 O O . ALA A 1 179 ? 6.942 0.761 -2.812 1.00 94.38 179 ALA A O 1
ATOM 1441 N N . ASP A 1 180 ? 5.690 1.599 -1.155 1.00 92.75 180 ASP A N 1
ATOM 1442 C CA . ASP A 1 180 ? 6.136 2.990 -1.349 1.00 92.75 180 ASP A CA 1
ATOM 1443 C C . ASP A 1 180 ? 7.637 3.159 -1.074 1.00 92.75 180 ASP A C 1
ATOM 1445 O O . ASP A 1 180 ? 8.334 3.880 -1.792 1.00 92.75 180 ASP A O 1
ATOM 1449 N N . TYR A 1 181 ? 8.158 2.479 -0.052 1.00 91.25 181 TYR A N 1
ATOM 1450 C CA . TYR A 1 181 ? 9.590 2.457 0.241 1.00 91.25 181 TYR A CA 1
ATOM 1451 C C . TYR A 1 181 ? 10.391 1.786 -0.883 1.00 91.25 181 TYR A C 1
ATOM 1453 O O . TYR A 1 181 ? 11.322 2.386 -1.421 1.00 91.25 181 TYR A O 1
ATOM 1461 N N . CYS A 1 182 ? 10.003 0.575 -1.291 1.00 93.06 182 CYS A N 1
ATOM 1462 C CA . CYS A 1 182 ? 10.713 -0.195 -2.312 1.00 93.06 182 CYS A CA 1
ATOM 1463 C C . CYS A 1 182 ? 10.619 0.418 -3.719 1.00 93.06 182 CYS A C 1
ATOM 1465 O O . CYS A 1 182 ? 11.496 0.178 -4.543 1.00 93.06 182 CYS A O 1
ATOM 1467 N N . SER A 1 183 ? 9.591 1.223 -3.997 1.00 91.25 183 SER A N 1
ATOM 1468 C CA . SER A 1 183 ? 9.416 1.946 -5.266 1.00 91.25 183 SER A CA 1
ATOM 1469 C C . SER A 1 183 ? 10.044 3.348 -5.285 1.00 91.25 183 SER A C 1
ATOM 1471 O O . SER A 1 183 ? 9.975 4.031 -6.307 1.00 91.25 183 SER A O 1
ATOM 1473 N N . GLY A 1 184 ? 10.638 3.809 -4.176 1.00 88.75 184 GLY A N 1
ATOM 1474 C CA . GLY A 1 184 ? 11.186 5.169 -4.064 1.00 88.75 184 GLY A CA 1
ATOM 1475 C C . GLY A 1 184 ? 10.120 6.276 -4.022 1.00 88.75 184 GLY A C 1
ATOM 1476 O O . GLY A 1 184 ? 10.427 7.445 -4.258 1.00 88.75 184 GLY A O 1
ATOM 1477 N N . GLN A 1 185 ? 8.862 5.921 -3.729 1.00 85.25 185 GLN A N 1
ATOM 1478 C CA . GLN A 1 185 ? 7.718 6.840 -3.629 1.00 85.25 185 GLN A CA 1
ATOM 1479 C C . GLN A 1 185 ? 7.498 7.386 -2.207 1.00 85.25 185 GLN A C 1
ATOM 1481 O O . GLN A 1 185 ? 6.689 8.288 -2.012 1.00 85.25 185 GLN A O 1
ATOM 1486 N N . SER A 1 186 ? 8.233 6.878 -1.211 1.00 78.50 186 SER A N 1
ATOM 1487 C CA . SER A 1 186 ? 8.098 7.271 0.204 1.00 78.50 186 SER A CA 1
ATOM 1488 C C . SER A 1 186 ? 8.508 8.718 0.536 1.00 78.50 186 SER A C 1
ATOM 1490 O O . SER A 1 186 ? 8.226 9.196 1.635 1.00 78.50 186 SER A O 1
ATOM 1492 N N . ARG A 1 187 ? 9.185 9.432 -0.373 1.00 69.62 187 ARG A N 1
ATOM 1493 C CA . ARG A 1 187 ? 9.737 10.777 -0.135 1.00 69.62 187 ARG A CA 1
ATOM 1494 C C . ARG A 1 187 ? 9.142 11.807 -1.093 1.00 69.62 187 ARG A C 1
ATOM 1496 O O . ARG A 1 187 ? 8.919 11.531 -2.264 1.00 69.62 187 ARG A O 1
ATOM 1503 N N . ALA A 1 188 ? 8.973 13.040 -0.604 1.00 58.59 188 ALA A N 1
ATOM 1504 C CA . ALA A 1 188 ? 8.483 14.179 -1.394 1.00 58.59 188 ALA A CA 1
ATOM 1505 C C . ALA A 1 188 ? 9.359 14.508 -2.620 1.00 58.59 188 ALA A C 1
ATOM 1507 O O . ALA A 1 188 ? 8.883 15.101 -3.586 1.00 58.59 188 ALA A O 1
ATOM 1508 N N . ARG A 1 189 ? 10.639 14.116 -2.598 1.00 57.88 189 ARG A N 1
ATOM 1509 C CA . ARG A 1 189 ? 11.525 14.129 -3.764 1.00 57.88 189 ARG A CA 1
ATOM 1510 C C . ARG A 1 189 ? 11.667 12.690 -4.247 1.00 57.88 189 ARG A C 1
ATOM 1512 O O . ARG A 1 189 ? 12.072 11.851 -3.447 1.00 57.88 189 ARG A O 1
ATOM 1519 N N . ARG A 1 190 ? 11.354 12.420 -5.522 1.00 65.88 190 ARG A N 1
ATOM 1520 C CA . ARG A 1 190 ? 11.608 11.103 -6.126 1.00 65.88 190 ARG A CA 1
ATOM 1521 C C . ARG A 1 190 ? 13.081 10.747 -5.951 1.00 65.88 190 ARG A C 1
ATOM 1523 O O . ARG A 1 190 ? 13.956 11.569 -6.242 1.00 65.88 190 ARG A O 1
ATOM 1530 N N . ASP A 1 191 ? 13.323 9.540 -5.456 1.00 77.88 191 ASP A N 1
ATOM 1531 C CA . ASP A 1 191 ? 14.667 8.991 -5.354 1.00 77.88 191 ASP A CA 1
ATOM 1532 C C . ASP A 1 191 ? 15.288 8.814 -6.750 1.00 77.88 191 ASP A C 1
ATOM 1534 O O . ASP A 1 191 ? 14.598 8.786 -7.772 1.00 77.88 191 ASP A O 1
ATOM 1538 N N . THR A 1 192 ? 16.618 8.727 -6.812 1.00 86.94 192 THR A N 1
ATOM 1539 C CA . THR A 1 192 ? 17.298 8.488 -8.089 1.00 86.94 192 THR A CA 1
ATOM 1540 C C . THR A 1 192 ? 16.938 7.099 -8.627 1.00 86.94 192 THR A C 1
ATOM 1542 O O . THR A 1 192 ? 16.756 6.173 -7.835 1.00 86.94 192 THR A O 1
ATOM 1545 N N . PRO A 1 193 ? 16.918 6.890 -9.955 1.00 89.50 193 PRO A N 1
ATOM 1546 C CA . PRO A 1 193 ? 16.598 5.579 -10.514 1.00 89.50 193 PRO A CA 1
ATOM 1547 C C . PRO A 1 193 ? 17.450 4.424 -9.979 1.00 89.50 193 PRO A C 1
ATOM 1549 O O . PRO A 1 193 ? 16.933 3.350 -9.679 1.00 89.50 193 PRO A O 1
ATOM 1552 N N . ALA A 1 194 ? 18.747 4.664 -9.766 1.00 90.44 194 ALA A N 1
ATOM 1553 C CA . ALA A 1 194 ? 19.646 3.689 -9.155 1.00 90.44 194 ALA A CA 1
ATOM 1554 C C . ALA A 1 194 ? 19.237 3.330 -7.714 1.00 90.44 194 ALA A C 1
ATOM 1556 O O . ALA A 1 194 ? 19.304 2.165 -7.320 1.00 90.44 194 ALA A O 1
ATOM 1557 N N . HIS A 1 195 ? 18.786 4.315 -6.930 1.00 90.00 195 HIS A N 1
ATOM 1558 C CA . HIS A 1 195 ? 18.263 4.072 -5.589 1.00 90.00 195 HIS A CA 1
ATOM 1559 C C . HIS A 1 195 ? 16.953 3.277 -5.640 1.00 90.00 195 HIS A C 1
ATOM 1561 O O . HIS A 1 195 ? 16.818 2.303 -4.903 1.00 90.00 195 HIS A O 1
ATOM 1567 N N . THR A 1 196 ? 16.033 3.613 -6.549 1.00 91.50 196 THR A N 1
ATOM 1568 C CA . THR A 1 196 ? 14.779 2.867 -6.746 1.00 91.50 196 THR A CA 1
ATOM 1569 C C . THR A 1 196 ? 15.030 1.402 -7.106 1.00 91.50 196 THR A C 1
ATOM 1571 O O . THR A 1 196 ? 14.418 0.519 -6.510 1.00 91.50 196 THR A O 1
ATOM 1574 N N . VAL A 1 197 ? 15.979 1.109 -8.006 1.00 92.44 197 VAL A N 1
ATOM 1575 C CA . VAL A 1 197 ? 16.372 -0.281 -8.313 1.00 92.44 197 VAL A CA 1
ATOM 1576 C C . VAL A 1 197 ? 16.917 -0.994 -7.072 1.00 92.44 197 VAL A C 1
ATOM 1578 O O . VAL A 1 197 ? 16.508 -2.117 -6.779 1.00 92.44 197 VAL A O 1
ATOM 1581 N N . SER A 1 198 ? 17.799 -0.339 -6.309 1.00 91.94 198 SER A N 1
ATOM 1582 C CA . SER A 1 198 ? 18.373 -0.914 -5.086 1.00 91.94 198 SER A CA 1
ATOM 1583 C C . SER A 1 198 ? 17.313 -1.214 -4.022 1.00 91.94 198 SER A C 1
ATOM 1585 O O . SER A 1 198 ? 17.338 -2.280 -3.406 1.00 91.94 198 SER A O 1
ATOM 1587 N N . MET A 1 199 ? 16.361 -0.303 -3.808 1.00 91.69 199 MET A N 1
ATOM 1588 C CA . MET A 1 199 ? 15.281 -0.502 -2.837 1.00 91.69 199 MET A CA 1
ATOM 1589 C C . MET A 1 199 ? 14.283 -1.559 -3.304 1.00 91.69 199 MET A C 1
ATOM 1591 O O . MET A 1 199 ? 13.818 -2.359 -2.490 1.00 91.69 199 MET A O 1
ATOM 1595 N N . GLY A 1 200 ? 14.013 -1.629 -4.609 1.00 91.00 200 GLY A N 1
ATOM 1596 C CA . GLY A 1 200 ? 13.139 -2.635 -5.202 1.00 91.00 200 GLY A CA 1
ATOM 1597 C C . GLY A 1 200 ? 13.604 -4.064 -4.921 1.00 91.00 200 GLY A C 1
ATOM 1598 O O . GLY A 1 200 ? 12.771 -4.937 -4.693 1.00 91.00 200 GLY A O 1
ATOM 1599 N N . GLN A 1 201 ? 14.915 -4.316 -4.868 1.00 92.88 201 GLN A N 1
ATOM 1600 C CA . GLN A 1 201 ? 15.486 -5.637 -4.549 1.00 92.88 201 GLN A CA 1
ATOM 1601 C C . GLN A 1 201 ? 15.216 -6.100 -3.108 1.00 92.88 201 GLN A C 1
ATOM 1603 O O . GLN A 1 201 ? 15.349 -7.282 -2.810 1.00 92.88 201 GLN A O 1
ATOM 1608 N N . ARG A 1 202 ? 14.833 -5.188 -2.206 1.00 93.56 202 ARG A N 1
ATOM 1609 C CA . ARG A 1 202 ? 14.502 -5.517 -0.809 1.00 93.56 202 ARG A CA 1
ATOM 1610 C C . ARG A 1 202 ? 13.050 -5.947 -0.621 1.00 93.56 202 ARG A C 1
ATOM 1612 O O . ARG A 1 202 ? 12.673 -6.298 0.493 1.00 93.56 202 ARG A O 1
ATOM 1619 N N . TRP A 1 203 ? 12.237 -5.906 -1.676 1.00 95.44 203 TRP A N 1
ATOM 1620 C CA . TRP A 1 203 ? 10.805 -6.175 -1.598 1.00 95.44 203 TRP A CA 1
ATOM 1621 C C . TRP A 1 203 ? 10.491 -7.525 -0.957 1.00 95.44 203 TRP A C 1
ATOM 1623 O O . TRP A 1 203 ? 9.750 -7.559 0.018 1.00 95.44 203 TRP A O 1
ATOM 1633 N N . GLU A 1 204 ? 11.080 -8.622 -1.431 1.00 95.38 204 GLU A N 1
ATOM 1634 C CA . GLU A 1 204 ? 10.798 -9.967 -0.914 1.00 95.38 204 GLU A CA 1
ATOM 1635 C C . GLU A 1 204 ? 11.203 -10.101 0.557 1.00 95.38 204 GLU A C 1
ATOM 1637 O O . GLU A 1 204 ? 10.487 -10.710 1.349 1.00 95.38 204 GLU A O 1
ATOM 1642 N N . GLN A 1 205 ? 12.325 -9.482 0.937 1.00 94.75 205 GLN A N 1
ATOM 1643 C CA . GLN A 1 205 ? 12.808 -9.477 2.316 1.00 94.75 205 GLN A CA 1
ATOM 1644 C C . GLN A 1 205 ? 11.858 -8.715 3.251 1.00 94.75 205 GLN A C 1
ATOM 1646 O O . GLN A 1 205 ? 11.649 -9.139 4.384 1.00 94.75 205 GLN A O 1
ATOM 1651 N N . LEU A 1 206 ? 11.312 -7.583 2.800 1.00 92.81 206 LEU A N 1
ATOM 1652 C CA . LEU A 1 206 ? 10.502 -6.691 3.634 1.00 92.81 206 LEU A CA 1
ATOM 1653 C C . LEU A 1 206 ? 9.016 -7.066 3.640 1.00 92.81 206 LEU A C 1
ATOM 1655 O O . LEU A 1 206 ? 8.351 -6.908 4.657 1.00 92.81 206 LEU A O 1
ATOM 1659 N N . SER A 1 207 ? 8.494 -7.554 2.516 1.00 93.12 207 SER A N 1
ATOM 1660 C CA . SER A 1 207 ? 7.075 -7.880 2.342 1.00 93.12 207 SER A CA 1
ATOM 1661 C C . SER A 1 207 ? 6.748 -9.346 2.616 1.00 93.12 207 SER A C 1
ATOM 1663 O O . SER A 1 207 ? 5.596 -9.649 2.910 1.00 93.12 207 SER A O 1
ATOM 1665 N N . GLY A 1 208 ? 7.728 -10.257 2.552 1.00 91.38 208 GLY A N 1
ATOM 1666 C CA . GLY A 1 208 ? 7.478 -11.700 2.561 1.00 91.38 208 GLY A CA 1
ATOM 1667 C C . GLY A 1 208 ? 6.686 -12.181 3.777 1.00 91.38 208 GLY A C 1
ATOM 1668 O O . GLY A 1 208 ? 5.746 -12.960 3.632 1.00 91.38 208 GLY A O 1
ATOM 1669 N N . GLU A 1 209 ? 7.005 -11.684 4.974 1.00 90.38 209 GLU A N 1
ATOM 1670 C CA . GLU A 1 209 ? 6.235 -12.010 6.180 1.00 90.38 209 GLU A CA 1
ATOM 1671 C C . GLU A 1 209 ? 4.803 -11.463 6.102 1.00 90.38 209 GLU A C 1
ATOM 1673 O O . GLU A 1 209 ? 3.849 -12.198 6.355 1.00 90.38 209 GLU A O 1
ATOM 1678 N N . ALA A 1 210 ? 4.646 -10.203 5.689 1.00 88.88 210 ALA A N 1
ATOM 1679 C CA . ALA A 1 210 ? 3.345 -9.553 5.565 1.00 88.88 210 ALA A CA 1
ATOM 1680 C C . ALA A 1 210 ? 2.449 -10.238 4.522 1.00 88.88 210 ALA A C 1
ATOM 1682 O O . ALA A 1 210 ? 1.260 -10.400 4.769 1.00 88.88 210 ALA A O 1
ATOM 1683 N N . VAL A 1 211 ? 3.005 -10.688 3.393 1.00 91.94 211 VAL A N 1
ATOM 1684 C CA . VAL A 1 211 ? 2.271 -11.409 2.338 1.00 91.94 211 VAL A CA 1
ATOM 1685 C C . VAL A 1 211 ? 1.880 -12.817 2.798 1.00 91.94 211 VAL A C 1
ATOM 1687 O O . VAL A 1 211 ? 0.744 -13.249 2.591 1.00 91.94 211 VAL A O 1
ATOM 1690 N N . ASN A 1 212 ? 2.789 -13.536 3.461 1.00 88.62 212 ASN A N 1
ATOM 1691 C CA . ASN A 1 212 ? 2.524 -14.900 3.926 1.00 88.62 212 ASN A CA 1
ATOM 1692 C C . ASN A 1 212 ? 1.506 -14.946 5.074 1.00 88.62 212 ASN A C 1
ATOM 1694 O O . ASN A 1 212 ? 0.671 -15.854 5.120 1.00 88.62 212 ASN A O 1
ATOM 1698 N N . ASN A 1 213 ? 1.557 -13.962 5.975 1.00 85.62 213 ASN A N 1
ATOM 1699 C CA . ASN A 1 213 ? 0.726 -13.905 7.179 1.00 85.62 213 ASN A CA 1
ATOM 1700 C C . ASN A 1 213 ? -0.540 -13.047 7.028 1.00 85.62 213 ASN A C 1
ATOM 1702 O O . ASN A 1 213 ? -1.268 -12.887 8.011 1.00 85.62 213 ASN A O 1
ATOM 1706 N N . PHE A 1 214 ? -0.809 -12.522 5.827 1.00 84.25 214 PHE A N 1
ATOM 1707 C CA . PHE A 1 214 ? -2.030 -11.778 5.519 1.00 84.25 214 PHE A CA 1
ATOM 1708 C C . PHE A 1 214 ? -3.291 -12.633 5.691 1.00 84.25 214 PHE A C 1
ATOM 1710 O O . PHE A 1 214 ? -4.300 -12.087 6.186 1.00 84.25 214 PHE A O 1
#